Protein AF-A0A2J6HID6-F1 (afdb_monomer)

Solvent-accessible surface area (backbone atoms only — not comparable to full-atom values): 15754 Å² total; per-residue (Å²): 133,88,79,90,83,84,87,82,90,80,81,94,79,93,75,83,88,76,92,79,88,83,90,79,94,80,89,80,88,81,86,91,89,87,71,83,64,62,62,58,52,54,51,50,52,54,53,48,52,56,52,48,53,56,50,50,53,51,53,54,58,55,46,56,57,54,52,55,49,55,54,51,52,56,55,46,61,66,60,43,54,62,55,49,55,53,51,51,56,54,40,50,73,70,71,46,94,67,58,65,66,61,52,51,51,47,52,52,49,49,66,76,38,43,68,63,50,49,57,50,49,54,51,50,49,54,51,49,48,49,48,63,65,43,47,64,55,50,54,54,54,46,52,55,46,51,53,52,50,51,51,36,51,76,71,37,50,57,58,53,49,53,54,49,50,51,51,49,49,54,45,61,74,71,42,52,77,66,54,51,49,58,45,62,77,42,41,64,63,51,50,50,48,52,52,60,52,65,32,73,70,45,43,49,51,51,53,52,50,52,53,53,56,73,69,49,62,80,90,69,66,80,86,75,50,76,67,54,47,57,55,50,54,69,34,74,66,45,45,50,52,52,51,48,50,54,53,50,52,54,50,52,53,52,52,53,52,51,55,59,62,74,75,112

Radius of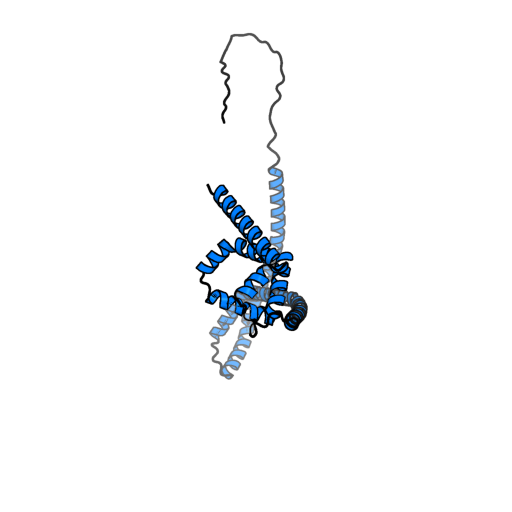 gyration: 49.71 Å; Cα contacts (8 Å, |Δi|>4): 24; chains: 1; bounding box: 103×76×121 Å

Sequence (264 aa):
MEKFFSGGFTGIFCLKGKKCQLIRKCKWQGKNYRSMDKDNMQEQINEINRKLDIVLEEVMAQRETRQSIEDLTTDLTIVGKDVFKSTVTELDNAGVEIDGEAVKQLMLKLVRNVDTLNEMFEMMESANDLVKDVTPILHQMGLDGIHMMNEFEQKGYFEFMKESMKIFDNIVTHFSVDDVKLLADNVVTILETVKNLTQPDMLKAINSGLIVYKSIEIENVEEYSIWKAMKAMNSKEMKKGIGFMITFLQNIAKETDKLNANSN

Structure (mmCIF, N/CA/C/O backbone):
data_AF-A0A2J6HID6-F1
#
_entry.id   AF-A0A2J6HID6-F1
#
loop_
_atom_site.group_PDB
_atom_site.id
_atom_site.type_symbol
_atom_site.label_atom_id
_atom_site.label_alt_id
_atom_site.label_comp_id
_atom_site.label_asym_id
_atom_site.label_entity_id
_atom_site.label_seq_id
_atom_site.pdbx_PDB_ins_code
_atom_site.Cartn_x
_atom_site.Cartn_y
_atom_site.Cartn_z
_atom_site.occupancy
_atom_site.B_iso_or_equiv
_atom_site.auth_seq_id
_atom_site.auth_comp_id
_atom_site.auth_asym_id
_atom_site.auth_atom_id
_atom_site.pdbx_PDB_model_num
ATOM 1 N N . MET A 1 1 ? -41.616 18.150 -31.508 1.00 36.03 1 MET A N 1
ATOM 2 C CA . MET A 1 1 ? -42.017 19.565 -31.662 1.00 36.03 1 MET A CA 1
ATOM 3 C C . MET A 1 1 ? -41.491 20.010 -33.024 1.00 36.03 1 MET A C 1
ATOM 5 O O . MET A 1 1 ? -40.288 20.144 -33.155 1.00 36.03 1 MET A O 1
ATOM 9 N N . GLU A 1 2 ? -42.242 19.925 -34.129 1.00 30.45 2 GLU A N 1
ATOM 10 C CA . GLU A 1 2 ? -43.383 20.802 -34.491 1.00 30.45 2 GLU A CA 1
ATOM 11 C C . GLU A 1 2 ? -42.937 22.283 -34.412 1.00 30.45 2 GLU A C 1
ATOM 13 O O . GLU A 1 2 ? -42.510 22.705 -33.346 1.00 30.45 2 GLU A O 1
ATOM 18 N N . LYS A 1 3 ? -42.929 23.135 -35.450 1.00 32.91 3 LYS A N 1
ATOM 19 C CA . LYS A 1 3 ? -43.883 23.428 -36.545 1.00 32.91 3 LYS A CA 1
ATOM 20 C C . LYS A 1 3 ? -43.102 24.131 -37.690 1.00 32.91 3 LYS A C 1
ATOM 22 O O . LYS A 1 3 ? -42.169 24.870 -37.407 1.00 32.91 3 LYS A O 1
ATOM 27 N N . PHE A 1 4 ? -43.284 23.820 -38.979 1.00 30.06 4 PHE A N 1
ATOM 28 C CA . PHE A 1 4 ? -44.265 24.414 -39.915 1.00 30.06 4 PHE A CA 1
ATOM 29 C C . PHE A 1 4 ? -44.499 25.931 -39.751 1.00 30.06 4 PHE A C 1
ATOM 31 O O . PHE A 1 4 ? -44.976 26.337 -38.700 1.00 30.06 4 PHE A O 1
ATOM 38 N N . PHE A 1 5 ? -44.273 26.735 -40.807 1.00 29.81 5 PHE A N 1
ATOM 39 C CA . PHE A 1 5 ? -45.324 27.553 -41.448 1.00 29.81 5 PHE A CA 1
ATOM 40 C C . PHE A 1 5 ? -44.851 28.289 -42.725 1.00 29.81 5 PHE A C 1
ATOM 42 O O . PHE A 1 5 ? -43.906 29.068 -42.695 1.00 29.81 5 PHE A O 1
ATOM 49 N N . SER A 1 6 ? -45.614 28.032 -43.801 1.00 31.83 6 SER A N 1
ATOM 50 C CA . SER A 1 6 ? -46.065 28.912 -44.904 1.00 31.83 6 SER A CA 1
ATOM 51 C C . SER A 1 6 ? -45.041 29.689 -45.746 1.00 31.83 6 SER A C 1
ATOM 53 O O . SER A 1 6 ? -44.234 30.440 -45.225 1.00 31.83 6 SER A O 1
ATOM 55 N N . GLY A 1 7 ? -45.059 29.629 -47.078 1.00 30.75 7 GLY A N 1
ATOM 56 C CA . GLY A 1 7 ? -46.228 29.600 -47.962 1.00 30.75 7 GLY A CA 1
ATOM 57 C C . GLY A 1 7 ? -46.328 30.964 -48.655 1.00 30.75 7 GLY A C 1
ATOM 58 O O . GLY A 1 7 ? -46.402 31.981 -47.977 1.00 30.75 7 GLY A O 1
ATOM 59 N N . GLY A 1 8 ? -46.294 31.005 -49.990 1.00 28.75 8 GLY A N 1
ATOM 60 C CA . GLY A 1 8 ? -46.337 32.279 -50.715 1.00 28.75 8 GLY A CA 1
ATOM 61 C C . GLY A 1 8 ? -46.146 32.160 -52.220 1.00 28.75 8 GLY A C 1
ATOM 62 O O . GLY A 1 8 ? -45.154 32.624 -52.766 1.00 28.75 8 GLY A O 1
ATOM 63 N N . PHE A 1 9 ? -47.109 31.517 -52.872 1.00 33.16 9 PHE A N 1
ATOM 64 C CA . PHE A 1 9 ? -47.365 31.570 -54.312 1.00 33.16 9 PHE A CA 1
ATOM 65 C C . PHE A 1 9 ? -47.430 33.024 -54.819 1.00 33.16 9 PHE A C 1
ATOM 67 O O . PHE A 1 9 ? -48.042 33.857 -54.161 1.00 33.16 9 PHE A O 1
ATOM 74 N N . THR A 1 10 ? -46.870 33.309 -55.995 1.00 33.03 10 THR A N 1
ATOM 75 C CA . THR A 1 10 ? -47.351 34.276 -57.015 1.00 33.03 10 THR A CA 1
ATOM 76 C C . THR A 1 10 ? -46.282 34.298 -58.118 1.00 33.03 10 THR A C 1
ATOM 78 O O . THR A 1 10 ? -45.125 34.594 -57.867 1.00 33.03 10 THR A O 1
ATOM 81 N N . GLY A 1 11 ? -46.522 33.828 -59.339 1.00 31.69 11 GLY A N 1
ATOM 82 C CA . GLY A 1 11 ? -47.628 34.179 -60.220 1.00 31.69 11 GLY A CA 1
ATOM 83 C C . GLY A 1 11 ? -47.056 35.076 -61.320 1.00 31.69 11 GLY A C 1
ATOM 84 O O . GLY A 1 11 ? -46.796 36.251 -61.086 1.00 31.69 11 GLY A O 1
ATOM 85 N N . ILE A 1 12 ? -46.812 34.507 -62.503 1.00 40.12 12 ILE A N 1
ATOM 86 C CA . ILE A 1 12 ? -46.412 35.256 -63.701 1.00 40.12 12 ILE A CA 1
ATOM 87 C C . ILE A 1 12 ? -47.549 36.213 -64.066 1.00 40.12 12 ILE A C 1
ATOM 89 O O . ILE A 1 12 ? -48.682 35.769 -64.239 1.00 40.12 12 ILE A O 1
ATOM 93 N N . PHE A 1 13 ? -47.244 37.495 -64.271 1.00 29.31 13 PHE A N 1
ATOM 94 C CA . PHE A 1 13 ? -48.111 38.379 -65.045 1.00 29.31 13 PHE A CA 1
ATOM 95 C C . PHE A 1 13 ? -47.271 39.270 -65.958 1.00 29.31 13 PHE A C 1
ATOM 97 O O . PHE A 1 13 ? -46.586 40.192 -65.521 1.00 29.31 13 PHE A O 1
ATOM 104 N N . CYS A 1 14 ? -47.319 38.963 -67.254 1.00 31.47 14 CYS A N 1
ATOM 105 C CA . CYS A 1 14 ? -46.850 39.842 -68.310 1.00 31.47 14 CYS A CA 1
ATOM 106 C C . CYS A 1 14 ? -48.038 40.711 -68.739 1.00 31.47 14 CYS A C 1
ATOM 108 O O . CYS A 1 14 ? -49.042 40.189 -69.222 1.00 31.47 14 CYS A O 1
ATOM 110 N N . LEU A 1 15 ? -47.936 42.030 -68.564 1.00 32.53 15 LEU A N 1
ATOM 111 C CA . LEU A 1 15 ? -48.866 42.993 -69.148 1.00 32.53 15 LEU A CA 1
ATOM 112 C C . LEU A 1 15 ? -48.097 44.013 -69.990 1.00 32.53 15 LEU A C 1
ATOM 114 O O . LEU A 1 15 ? -47.066 44.552 -69.590 1.00 32.53 15 LEU A O 1
ATOM 118 N N . LYS A 1 16 ? -48.640 44.221 -71.191 1.00 34.84 16 LYS A N 1
ATOM 119 C CA . LYS A 1 16 ? -48.219 45.139 -72.251 1.00 34.84 16 LYS A CA 1
ATOM 120 C C . LYS A 1 16 ? -47.807 46.517 -71.728 1.00 34.84 16 LYS A C 1
ATOM 122 O O . LYS A 1 16 ? -48.565 47.157 -71.013 1.00 34.84 16 LYS A O 1
ATOM 127 N N . GLY A 1 17 ? -46.660 46.984 -72.227 1.00 40.66 17 GLY A N 1
ATOM 128 C CA . GLY A 1 17 ? -46.313 48.385 -72.469 1.00 40.66 17 GLY A CA 1
ATOM 129 C C . GLY A 1 17 ? -46.825 49.427 -71.474 1.00 40.66 17 GLY A C 1
ATOM 130 O O . GLY A 1 17 ? -47.930 49.931 -71.640 1.00 40.66 17 GLY A O 1
ATOM 131 N N . LYS A 1 18 ? -45.954 49.847 -70.549 1.00 32.78 18 LYS A N 1
ATOM 132 C CA . LYS A 1 18 ? -45.660 51.252 -70.199 1.00 32.78 18 LYS A CA 1
ATOM 133 C C . LYS A 1 18 ? -44.595 51.286 -69.096 1.00 32.78 18 LYS A C 1
ATOM 135 O O . LYS A 1 18 ? -44.668 50.547 -68.122 1.00 32.78 18 LYS A O 1
ATOM 140 N N . LYS A 1 19 ? -43.582 52.138 -69.286 1.00 39.72 19 LYS A N 1
ATOM 141 C CA . LYS A 1 19 ? -42.579 52.498 -68.273 1.00 39.72 19 LYS A CA 1
ATOM 142 C C . LYS A 1 19 ? -43.284 53.035 -67.025 1.00 39.72 19 LYS A C 1
ATOM 144 O O . LYS A 1 19 ? -44.145 53.892 -67.175 1.00 39.72 19 LYS A O 1
ATOM 149 N N . CYS A 1 20 ? -42.831 52.636 -65.838 1.00 31.89 20 CYS A N 1
ATOM 150 C CA . CYS A 1 20 ? -42.642 53.564 -64.723 1.00 31.89 20 CYS A CA 1
ATOM 151 C C . CYS A 1 20 ? -41.727 52.957 -63.655 1.00 31.89 20 CYS A C 1
ATOM 153 O O . CYS A 1 20 ? -42.004 51.910 -63.076 1.00 31.89 20 CYS A O 1
ATOM 155 N N . GLN A 1 21 ? -40.618 53.658 -63.430 1.00 36.41 21 GLN A N 1
ATOM 156 C CA . GLN A 1 21 ? -39.801 53.590 -62.226 1.00 36.41 21 GLN A CA 1
ATOM 157 C C . GLN A 1 21 ? -40.649 54.000 -61.015 1.00 36.41 21 GLN A C 1
ATOM 159 O O . GLN A 1 21 ? -41.476 54.895 -61.157 1.00 36.41 21 GLN A O 1
ATOM 164 N N . LEU A 1 22 ? -40.378 53.428 -59.836 1.00 32.53 22 LEU A N 1
ATOM 165 C CA . LEU A 1 22 ? -40.014 54.181 -58.622 1.00 32.53 22 LEU A CA 1
ATOM 166 C C . LEU A 1 22 ? -39.798 53.237 -57.414 1.00 32.53 22 LEU A C 1
ATOM 168 O O . LEU A 1 22 ? -40.717 52.598 -56.922 1.00 32.53 22 LEU A O 1
ATOM 172 N N . ILE A 1 23 ? -38.549 53.279 -56.925 1.00 36.62 23 ILE A N 1
ATOM 173 C CA . ILE A 1 23 ? -38.098 53.232 -55.519 1.00 36.62 23 ILE A CA 1
ATOM 174 C C . ILE A 1 23 ? -38.248 51.900 -54.755 1.00 36.62 23 ILE A C 1
ATOM 176 O O . ILE A 1 23 ? -39.314 51.566 -54.259 1.00 36.62 23 ILE A O 1
ATOM 180 N N . ARG A 1 24 ? -37.110 51.252 -54.455 1.00 32.81 24 ARG A N 1
ATOM 181 C CA . ARG A 1 24 ? -36.491 51.211 -53.103 1.00 32.81 24 ARG A CA 1
ATOM 182 C C . ARG A 1 24 ? -35.214 50.367 -53.116 1.00 32.81 24 ARG A C 1
ATOM 184 O O . ARG A 1 24 ? -35.167 49.280 -53.675 1.00 32.81 24 ARG A O 1
ATOM 191 N N . LYS A 1 25 ? -34.159 50.916 -52.504 1.00 39.84 25 LYS A N 1
ATOM 192 C CA . LYS A 1 25 ? -32.868 50.262 -52.262 1.00 39.84 25 LYS A CA 1
ATOM 193 C C . LYS A 1 25 ? -33.077 48.934 -51.521 1.00 39.84 25 LYS A C 1
ATOM 195 O O . LYS A 1 25 ? -33.456 48.957 -50.356 1.00 39.84 25 LYS A O 1
ATOM 200 N N . CYS A 1 26 ? -32.690 47.827 -52.143 1.00 29.00 26 CYS A N 1
ATOM 201 C CA . CYS A 1 26 ? -32.210 46.636 -51.447 1.00 29.00 26 CYS A CA 1
ATOM 202 C C . CYS A 1 26 ? -30.773 46.393 -51.915 1.00 29.00 26 CYS A C 1
ATOM 204 O O . CYS A 1 26 ? -30.528 46.048 -53.066 1.00 29.00 26 CYS A O 1
ATOM 206 N N . LYS A 1 27 ? -29.813 46.662 -51.028 1.00 37.47 27 LYS A N 1
ATOM 207 C CA . LYS A 1 27 ? -28.390 46.386 -51.229 1.00 37.47 27 LYS A CA 1
ATOM 208 C C . LYS A 1 27 ? -28.121 44.998 -50.662 1.00 37.47 27 LYS A C 1
ATOM 210 O O . LYS A 1 27 ? -28.187 44.867 -49.448 1.00 37.47 27 LYS A O 1
ATOM 215 N N . TRP A 1 28 ? -27.799 44.015 -51.504 1.00 29.30 28 TRP A N 1
ATOM 216 C CA . TRP A 1 28 ? -27.100 42.797 -51.081 1.00 29.30 28 TRP A CA 1
ATOM 217 C C . TRP A 1 28 ? -26.271 42.174 -52.221 1.00 29.30 28 TRP A C 1
ATOM 219 O O . TRP A 1 28 ? -26.786 41.940 -53.307 1.00 29.30 28 TRP A O 1
ATOM 229 N N . GLN A 1 29 ? -25.017 41.858 -51.856 1.00 31.89 29 GLN A N 1
ATOM 230 C CA . GLN A 1 29 ? -24.012 40.961 -52.469 1.00 31.89 29 GLN A CA 1
ATOM 231 C C . GLN A 1 29 ? -23.176 41.474 -53.666 1.00 31.89 29 GLN A C 1
ATOM 233 O O . GLN A 1 29 ? -23.670 42.212 -54.503 1.00 31.89 29 GLN A O 1
ATOM 238 N N . GLY A 1 30 ? -21.873 41.163 -53.779 1.00 32.84 30 GLY A N 1
ATOM 239 C CA . GLY A 1 30 ? -21.159 39.992 -53.243 1.00 32.84 30 GLY A CA 1
ATOM 240 C C . GLY A 1 30 ? -19.755 40.242 -52.668 1.00 32.84 30 GLY A C 1
ATOM 241 O O . GLY A 1 30 ? -19.093 41.237 -52.957 1.00 32.84 30 GLY A O 1
ATOM 242 N N . LYS A 1 31 ? -19.339 39.309 -51.800 1.00 36.94 31 LYS A N 1
ATOM 243 C CA . LYS A 1 31 ? -18.009 39.223 -51.183 1.00 36.94 31 LYS A CA 1
ATOM 244 C C . LYS A 1 31 ? -16.958 38.809 -52.216 1.00 36.94 31 LYS A C 1
ATOM 246 O O . LYS A 1 31 ? -17.188 37.927 -53.036 1.00 36.94 31 LYS A O 1
ATOM 251 N N . ASN A 1 32 ? -15.803 39.451 -52.111 1.00 46.84 32 ASN A N 1
ATOM 252 C CA . ASN A 1 32 ? -14.607 39.262 -52.918 1.00 46.84 32 ASN A CA 1
ATOM 253 C C . ASN A 1 32 ? -13.856 37.992 -52.462 1.00 46.84 32 ASN A C 1
ATOM 255 O O . ASN A 1 32 ? -13.488 37.897 -51.295 1.00 46.84 32 ASN A O 1
ATOM 259 N N . TYR A 1 33 ? -13.652 37.027 -53.361 1.00 41.66 33 TYR A N 1
ATOM 260 C CA . TYR A 1 33 ? -12.907 35.779 -53.119 1.00 41.66 33 TYR A CA 1
ATOM 261 C C . TYR A 1 33 ? -11.949 35.547 -54.301 1.00 41.66 33 TYR A C 1
ATOM 263 O O . TYR A 1 33 ? -12.209 34.730 -55.182 1.00 41.66 33 TYR A O 1
ATOM 271 N N . ARG A 1 34 ? -10.875 36.347 -54.404 1.00 45.75 34 ARG A N 1
ATOM 272 C CA . ARG A 1 34 ? -9.803 36.130 -55.401 1.00 45.75 34 ARG A CA 1
ATOM 273 C C . ARG A 1 34 ? -8.471 36.821 -55.052 1.00 45.75 34 ARG A C 1
ATOM 275 O O . ARG A 1 34 ? -7.856 37.418 -55.929 1.00 45.75 34 ARG A O 1
ATOM 282 N N . SER A 1 35 ? -8.009 36.768 -53.800 1.00 42.53 35 SER A N 1
ATOM 283 C CA . SER A 1 35 ? -6.632 37.216 -53.490 1.00 42.53 35 SER A CA 1
ATOM 284 C C . SER A 1 35 ? -5.911 36.496 -52.345 1.00 42.53 35 SER A C 1
ATOM 286 O O . SER A 1 35 ? -4.724 36.721 -52.191 1.00 42.53 35 SER A O 1
ATOM 288 N N . MET A 1 36 ? -6.555 35.613 -51.575 1.00 42.66 36 MET A N 1
ATOM 289 C CA . MET A 1 36 ? -5.937 35.040 -50.362 1.00 42.66 36 MET A CA 1
ATOM 290 C C . MET A 1 36 ? -5.087 33.771 -50.599 1.00 42.66 36 MET A C 1
ATOM 292 O O . MET A 1 36 ? -4.451 33.294 -49.670 1.00 42.66 36 MET A O 1
ATOM 296 N N . ASP A 1 37 ? -5.079 33.218 -51.819 1.00 54.69 37 ASP A N 1
ATOM 297 C CA . ASP A 1 37 ? -4.462 31.908 -52.122 1.00 54.69 37 ASP A CA 1
ATOM 298 C C . ASP A 1 37 ? -3.099 32.012 -52.836 1.00 54.69 37 ASP A C 1
ATOM 300 O O . ASP A 1 37 ? -2.259 31.123 -52.748 1.00 54.69 37 ASP A O 1
ATOM 304 N N . LYS A 1 38 ? -2.851 33.113 -53.559 1.00 55.94 38 LYS A N 1
ATOM 305 C CA . LYS A 1 38 ? -1.618 33.271 -54.350 1.00 55.94 38 LYS A CA 1
ATOM 306 C C . LYS A 1 38 ? -0.417 33.663 -53.497 1.00 55.94 38 LYS A C 1
ATOM 308 O O . LYS A 1 38 ? 0.672 33.155 -53.737 1.00 55.94 38 LYS A O 1
ATOM 313 N N . ASP A 1 39 ? -0.629 34.511 -52.496 1.00 58.41 39 ASP A N 1
ATOM 314 C CA . ASP A 1 39 ? 0.458 35.005 -51.649 1.00 58.41 39 ASP A CA 1
ATOM 315 C C . ASP A 1 39 ? 1.013 33.885 -50.754 1.00 58.41 39 ASP A C 1
ATOM 317 O O . ASP A 1 39 ? 2.223 33.733 -50.639 1.00 58.41 39 ASP A O 1
ATOM 321 N N . ASN A 1 40 ? 0.141 33.009 -50.241 1.00 60.16 40 ASN A N 1
ATOM 322 C CA . ASN A 1 40 ? 0.524 31.884 -49.382 1.00 60.16 40 ASN A CA 1
ATOM 323 C C . ASN A 1 40 ? 1.285 30.782 -50.155 1.00 60.16 40 ASN A C 1
ATOM 325 O O . ASN A 1 40 ? 2.255 30.218 -49.656 1.00 60.16 40 ASN A O 1
ATOM 329 N N . MET A 1 41 ? 0.915 30.515 -51.415 1.00 58.41 41 MET A N 1
ATOM 330 C CA . MET A 1 41 ? 1.680 29.600 -52.278 1.00 58.41 41 MET A CA 1
ATOM 331 C C . MET A 1 41 ? 3.047 30.172 -52.673 1.00 58.41 41 MET A C 1
ATOM 333 O O . MET A 1 41 ? 4.028 29.433 -52.731 1.00 58.41 41 MET A O 1
ATOM 337 N N . GLN A 1 42 ? 3.137 31.480 -52.930 1.00 66.50 42 GLN A N 1
ATOM 338 C CA . GLN A 1 42 ? 4.401 32.116 -53.303 1.00 66.50 42 GLN A CA 1
ATOM 339 C C . GLN A 1 42 ? 5.391 32.150 -52.127 1.00 66.50 42 GLN A C 1
ATOM 341 O O . GLN A 1 42 ? 6.594 31.975 -52.322 1.00 66.50 42 GLN A O 1
ATOM 346 N N . GLU A 1 43 ? 4.883 32.322 -50.907 1.00 66.38 43 GLU A N 1
ATOM 347 C CA . GLU A 1 43 ? 5.669 32.295 -49.674 1.00 66.38 43 GLU A CA 1
ATOM 348 C C . GLU A 1 43 ? 6.203 30.883 -49.373 1.00 66.38 43 GLU A C 1
ATOM 350 O O . GLU A 1 43 ? 7.394 30.721 -49.104 1.00 66.38 43 GLU A O 1
ATOM 355 N N . GLN A 1 44 ? 5.378 29.847 -49.568 1.00 61.50 44 GLN A N 1
ATOM 356 C CA . GLN A 1 44 ? 5.803 28.446 -49.446 1.00 61.50 44 GLN A CA 1
ATOM 357 C C . GLN A 1 44 ? 6.858 28.049 -50.491 1.00 61.50 44 GLN A C 1
ATOM 359 O O . GLN A 1 44 ? 7.814 27.350 -50.160 1.00 61.50 44 GLN A O 1
ATOM 364 N N . ILE A 1 45 ? 6.745 28.522 -51.738 1.00 66.62 45 ILE A N 1
ATOM 365 C CA . ILE A 1 45 ? 7.758 28.276 -52.783 1.00 66.62 45 ILE A CA 1
ATOM 366 C C . ILE A 1 45 ? 9.104 28.910 -52.400 1.00 66.62 45 ILE A C 1
ATOM 368 O O . ILE A 1 45 ? 10.151 28.285 -52.566 1.00 66.62 45 ILE A O 1
ATOM 372 N N . ASN A 1 46 ? 9.089 30.124 -51.848 1.00 73.06 46 ASN A N 1
ATOM 373 C CA . ASN A 1 46 ? 10.311 30.796 -51.405 1.00 73.06 46 ASN A CA 1
ATOM 374 C C . ASN A 1 46 ? 10.956 30.091 -50.202 1.00 73.06 46 ASN A C 1
ATOM 376 O O . ASN A 1 46 ? 12.181 29.996 -50.126 1.00 73.06 46 ASN A O 1
ATOM 380 N N . GLU A 1 47 ? 10.150 29.554 -49.286 1.00 70.31 47 GLU A N 1
ATOM 381 C CA . GLU A 1 47 ? 10.650 28.785 -48.146 1.00 70.31 47 GLU A CA 1
ATOM 382 C C . GLU A 1 47 ? 11.256 27.436 -48.573 1.00 70.31 47 GLU A C 1
ATOM 384 O O . GLU A 1 47 ? 12.295 27.032 -48.046 1.00 70.31 47 GLU A O 1
ATOM 389 N N . ILE A 1 48 ? 10.652 26.766 -49.562 1.00 69.19 48 ILE A N 1
ATOM 390 C CA . ILE A 1 48 ? 11.172 25.523 -50.150 1.00 69.19 48 ILE A CA 1
ATOM 391 C C . ILE A 1 48 ? 12.502 25.776 -50.864 1.00 69.19 48 ILE A C 1
ATOM 393 O O . ILE A 1 48 ? 13.444 25.024 -50.637 1.00 69.19 48 ILE A O 1
ATOM 397 N N . ASN A 1 49 ? 12.617 26.843 -51.660 1.00 65.94 49 ASN A N 1
ATOM 398 C CA . ASN A 1 49 ? 13.871 27.176 -52.346 1.00 65.94 49 ASN A CA 1
ATOM 399 C C . ASN A 1 49 ? 15.014 27.416 -51.350 1.00 65.94 49 ASN A C 1
ATOM 401 O O . ASN A 1 49 ? 16.094 26.860 -51.512 1.00 65.94 49 ASN A O 1
ATOM 405 N N . ARG A 1 50 ? 14.753 28.135 -50.250 1.00 70.06 50 ARG A N 1
ATOM 406 C CA . ARG A 1 50 ? 15.762 28.350 -49.201 1.00 70.06 50 ARG A CA 1
ATOM 407 C C . ARG A 1 50 ? 16.167 27.051 -48.495 1.00 70.06 50 ARG A C 1
ATOM 409 O O . ARG A 1 50 ? 17.326 26.884 -48.133 1.00 70.06 50 ARG A O 1
ATOM 416 N N . LYS A 1 51 ? 15.218 26.137 -48.269 1.00 69.81 51 LYS A N 1
ATOM 417 C CA . LYS A 1 51 ? 15.497 24.813 -47.687 1.00 69.81 51 LYS A CA 1
ATOM 418 C C . LYS A 1 51 ? 16.297 23.931 -48.648 1.00 69.81 51 LYS A C 1
ATOM 420 O O . LYS A 1 51 ? 17.176 23.207 -48.197 1.00 69.81 51 LYS A O 1
ATOM 425 N N . LEU A 1 52 ? 16.024 24.016 -49.950 1.00 63.03 52 LEU A N 1
ATOM 426 C CA . LEU A 1 52 ? 16.778 23.300 -50.976 1.00 63.03 52 LEU A CA 1
ATOM 427 C C . LEU A 1 52 ? 18.222 23.791 -51.062 1.00 63.03 52 LEU A C 1
ATOM 429 O O . LEU A 1 52 ? 19.099 22.947 -51.163 1.00 63.03 52 LEU A O 1
ATOM 433 N N . ASP A 1 53 ? 18.474 25.097 -50.952 1.00 68.38 53 ASP A N 1
ATOM 434 C CA . ASP A 1 53 ? 19.837 25.645 -50.998 1.00 68.38 53 ASP A CA 1
ATOM 435 C C . ASP A 1 53 ? 20.701 25.166 -49.816 1.00 68.38 53 ASP A C 1
ATOM 437 O O . ASP A 1 53 ? 21.849 24.777 -50.017 1.00 68.38 53 ASP A O 1
ATOM 441 N N . ILE A 1 54 ? 20.134 25.099 -48.604 1.00 72.81 54 ILE A N 1
ATOM 442 C CA . ILE A 1 54 ? 20.834 24.595 -47.404 1.00 72.81 54 ILE A CA 1
ATOM 443 C C . ILE A 1 54 ? 21.144 23.095 -47.534 1.00 72.81 54 ILE A C 1
ATOM 445 O O . ILE A 1 54 ? 22.250 22.657 -47.232 1.00 72.81 54 ILE A O 1
ATOM 449 N N . VAL A 1 55 ? 20.188 22.304 -48.032 1.00 69.31 55 VAL A N 1
ATOM 450 C CA . VAL A 1 55 ? 20.398 20.865 -48.265 1.00 69.31 55 VAL A CA 1
ATOM 451 C C . VAL A 1 55 ? 21.381 20.632 -49.416 1.00 69.31 55 VAL A C 1
ATOM 453 O O . VAL A 1 55 ? 22.147 19.675 -49.376 1.00 69.31 55 VAL A O 1
ATOM 456 N N . LEU A 1 56 ? 21.404 21.495 -50.438 1.00 65.56 56 LEU A N 1
ATOM 457 C CA . LEU A 1 56 ? 22.362 21.382 -51.538 1.00 65.56 56 LEU A CA 1
ATOM 458 C C . LEU A 1 56 ? 23.799 21.599 -51.050 1.00 65.56 56 LEU A C 1
ATOM 460 O O . LEU A 1 56 ? 24.692 20.869 -51.472 1.00 65.56 56 LEU A O 1
ATOM 464 N N . GLU A 1 57 ? 24.009 22.571 -50.160 1.00 68.81 57 GLU A N 1
ATOM 465 C CA . GLU A 1 57 ? 25.311 22.853 -49.547 1.00 68.81 57 GLU A CA 1
ATOM 466 C C . GLU A 1 57 ? 25.798 21.668 -48.695 1.00 68.81 57 GLU A C 1
ATOM 468 O O . GLU A 1 57 ? 26.935 21.217 -48.848 1.00 68.81 57 GLU A O 1
ATOM 473 N N . GLU A 1 58 ? 24.911 21.075 -47.890 1.00 57.25 58 GLU A N 1
ATOM 474 C CA . GLU A 1 58 ? 25.216 19.897 -47.066 1.00 57.25 58 GLU A CA 1
ATOM 475 C C . GLU A 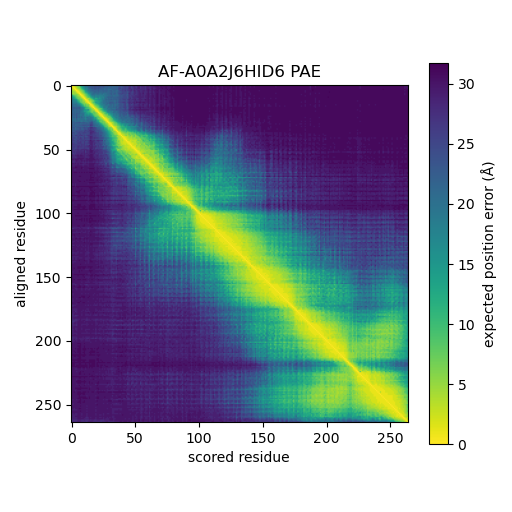1 58 ? 25.497 18.640 -47.917 1.00 57.25 58 GLU A C 1
ATOM 477 O O . GLU A 1 58 ? 26.455 17.906 -47.667 1.00 57.25 58 GLU A O 1
ATOM 482 N N . VAL A 1 59 ? 24.739 18.427 -49.001 1.00 64.56 59 VAL A N 1
ATOM 483 C CA . VAL A 1 59 ? 24.952 17.312 -49.946 1.00 64.56 59 VAL A CA 1
ATOM 484 C C . VAL A 1 59 ? 26.255 17.472 -50.737 1.00 64.56 59 VAL A C 1
ATOM 486 O O . VAL A 1 59 ? 26.899 16.475 -51.079 1.00 64.56 59 VAL A O 1
ATOM 489 N N . MET A 1 60 ? 26.668 18.706 -51.041 1.00 62.97 60 MET A N 1
ATOM 490 C CA . MET A 1 60 ? 27.958 18.967 -51.684 1.00 62.97 60 MET A CA 1
ATOM 491 C C . MET A 1 60 ? 29.127 18.690 -50.733 1.00 62.97 60 MET A C 1
ATOM 493 O O . MET A 1 60 ? 30.079 18.034 -51.154 1.00 62.97 60 MET A O 1
ATOM 497 N N . ALA A 1 61 ? 29.020 19.072 -49.456 1.00 60.06 61 ALA A N 1
ATOM 498 C CA . ALA A 1 61 ? 30.016 18.735 -48.436 1.00 60.06 61 ALA A CA 1
ATOM 499 C C . ALA A 1 61 ? 30.142 17.211 -48.224 1.00 60.06 61 ALA A C 1
ATOM 501 O O . ALA A 1 61 ? 31.245 16.678 -48.128 1.00 60.06 61 ALA A O 1
ATOM 502 N N . GLN A 1 62 ? 29.023 16.479 -48.258 1.00 48.09 62 GLN A N 1
ATOM 503 C CA . GLN A 1 62 ? 29.004 15.019 -48.096 1.00 48.09 62 GLN A CA 1
ATOM 504 C C . GLN A 1 62 ? 29.616 14.259 -49.292 1.00 48.09 62 GLN A C 1
ATOM 506 O O . GLN A 1 62 ? 30.084 13.125 -49.152 1.00 48.09 62 GLN A O 1
ATOM 511 N N . ARG A 1 63 ? 29.635 14.864 -50.488 1.00 58.78 63 ARG A N 1
ATOM 512 C CA . ARG A 1 63 ? 30.257 14.273 -51.685 1.00 58.78 63 ARG A CA 1
ATOM 513 C C . ARG A 1 63 ? 31.783 14.287 -51.640 1.00 58.78 63 ARG A C 1
ATOM 515 O O . ARG A 1 63 ? 32.383 13.310 -52.086 1.00 58.78 63 ARG A O 1
ATOM 522 N N . GLU A 1 64 ? 32.401 15.334 -51.098 1.00 56.16 64 GLU A N 1
ATOM 523 C CA . GLU A 1 64 ? 33.867 15.411 -50.981 1.00 56.16 64 GLU A CA 1
ATOM 524 C C . GLU A 1 64 ? 34.418 14.349 -50.014 1.00 56.16 64 GLU A C 1
ATOM 526 O O . GLU A 1 64 ? 35.451 13.725 -50.275 1.00 56.16 64 GLU A O 1
ATOM 531 N N . THR A 1 65 ? 33.682 14.046 -48.939 1.00 56.75 65 THR A N 1
ATOM 532 C CA . THR A 1 65 ? 34.016 12.943 -48.024 1.00 56.75 65 THR A CA 1
ATOM 533 C C . THR A 1 65 ? 33.932 11.580 -48.718 1.00 56.75 65 THR A C 1
ATOM 535 O O . THR A 1 65 ? 34.806 10.740 -48.532 1.00 56.75 65 THR A O 1
ATOM 538 N N . ARG A 1 66 ? 32.937 11.358 -49.588 1.00 54.69 66 ARG A N 1
ATOM 539 C CA . ARG A 1 66 ? 32.827 10.098 -50.349 1.00 54.69 66 ARG A CA 1
ATOM 540 C C . ARG A 1 66 ? 33.961 9.916 -51.358 1.00 54.69 66 ARG A C 1
ATOM 542 O O . ARG A 1 66 ? 34.478 8.812 -51.487 1.00 54.69 66 ARG A O 1
ATOM 549 N N . GLN A 1 67 ? 34.373 10.990 -52.032 1.00 57.75 67 GLN A N 1
ATOM 550 C CA . GLN A 1 67 ? 35.480 10.942 -52.995 1.00 57.75 67 GLN A CA 1
ATOM 551 C C . GLN A 1 67 ? 36.832 10.690 -52.314 1.00 57.75 67 GLN A C 1
ATOM 553 O O . GLN A 1 67 ? 37.609 9.863 -52.782 1.00 57.75 67 GLN A O 1
ATOM 558 N N . SER A 1 68 ? 37.088 11.325 -51.168 1.00 55.22 68 SER A N 1
ATOM 559 C CA . SER A 1 68 ? 38.322 11.084 -50.404 1.00 55.22 68 SER A CA 1
ATOM 560 C C . SER A 1 68 ? 38.421 9.658 -49.840 1.00 55.22 68 SER A C 1
ATOM 562 O O . SER A 1 68 ? 39.525 9.126 -49.732 1.00 55.22 68 SER A O 1
ATOM 564 N N . ILE A 1 69 ? 37.293 8.998 -49.547 1.00 59.28 69 ILE A N 1
ATOM 565 C CA . ILE A 1 69 ? 37.262 7.581 -49.143 1.00 59.28 69 ILE A CA 1
ATOM 566 C C . ILE A 1 69 ? 37.598 6.648 -50.320 1.00 59.28 69 ILE A C 1
ATOM 568 O O . ILE A 1 69 ? 38.334 5.674 -50.133 1.00 59.28 69 ILE A O 1
ATOM 572 N N . GLU A 1 70 ? 37.100 6.928 -51.529 1.00 60.69 70 GLU A N 1
ATOM 573 C CA . GLU A 1 70 ? 37.401 6.130 -52.733 1.00 60.69 70 GLU A CA 1
ATOM 574 C C . GLU A 1 70 ? 38.896 6.180 -53.102 1.00 60.69 70 GLU A C 1
ATOM 576 O O . GLU A 1 70 ? 39.500 5.140 -53.400 1.00 60.69 70 GLU A O 1
ATOM 581 N N . ASP A 1 71 ? 39.523 7.352 -52.983 1.00 59.88 71 ASP A N 1
ATOM 582 C CA . ASP A 1 71 ? 40.962 7.525 -53.216 1.00 59.88 71 ASP A CA 1
ATOM 583 C C . ASP A 1 71 ? 41.806 6.841 -52.123 1.00 59.88 71 ASP A C 1
ATOM 585 O O . ASP A 1 71 ? 42.726 6.078 -52.435 1.00 59.88 71 ASP A O 1
ATOM 589 N N . LEU A 1 72 ? 41.438 6.991 -50.841 1.00 65.44 72 LEU A N 1
ATOM 590 C CA . LEU A 1 72 ? 42.123 6.320 -49.725 1.00 65.44 72 LEU A CA 1
ATOM 591 C C . LEU A 1 72 ? 42.051 4.787 -49.844 1.00 65.44 72 LEU A C 1
ATOM 593 O O . LEU A 1 72 ? 43.010 4.083 -49.527 1.00 65.44 72 LEU A O 1
ATOM 597 N N . THR A 1 73 ? 40.928 4.258 -50.338 1.00 63.06 73 THR A N 1
ATOM 598 C CA . THR A 1 73 ? 40.731 2.821 -50.588 1.00 63.06 73 THR A CA 1
ATOM 599 C C . THR A 1 73 ? 41.684 2.302 -51.669 1.00 63.06 73 THR A C 1
ATOM 601 O O . THR A 1 73 ? 42.240 1.203 -51.549 1.00 63.06 73 THR A O 1
ATOM 604 N N . THR A 1 74 ? 41.907 3.099 -52.714 1.00 65.19 74 THR A N 1
ATOM 605 C CA . THR A 1 74 ? 42.804 2.755 -53.822 1.00 65.19 74 THR A CA 1
ATOM 606 C C . THR A 1 74 ? 44.263 2.725 -53.359 1.00 65.19 74 THR A C 1
ATOM 608 O O . THR A 1 74 ? 44.968 1.746 -53.623 1.00 65.19 74 THR A O 1
ATOM 611 N N . ASP A 1 75 ? 44.685 3.711 -52.565 1.00 63.09 75 ASP A N 1
ATOM 612 C CA . ASP A 1 75 ? 46.051 3.787 -52.030 1.00 63.09 75 ASP A CA 1
ATOM 613 C C . ASP A 1 75 ? 46.332 2.731 -50.942 1.00 63.09 75 ASP A C 1
ATOM 615 O O . ASP A 1 75 ? 47.401 2.107 -50.925 1.00 63.09 75 ASP A O 1
ATOM 619 N N . LEU A 1 76 ? 45.350 2.427 -50.083 1.00 63.25 76 LEU A N 1
ATOM 620 C CA . LEU A 1 76 ? 45.447 1.352 -49.084 1.00 63.25 76 LEU A CA 1
ATOM 621 C C . LEU A 1 76 ? 45.595 -0.034 -49.719 1.00 63.25 76 LEU A C 1
ATOM 623 O O . LEU A 1 76 ? 46.257 -0.905 -49.152 1.00 63.25 76 LEU A O 1
ATOM 627 N N . THR A 1 77 ? 45.021 -0.251 -50.904 1.00 60.19 77 THR A N 1
ATOM 628 C CA . THR A 1 77 ? 45.113 -1.539 -51.609 1.00 60.19 77 THR A CA 1
ATOM 629 C C . THR A 1 77 ? 46.545 -1.831 -52.078 1.00 60.19 77 THR A C 1
ATOM 631 O O . THR A 1 77 ? 46.955 -2.995 -52.133 1.00 60.19 77 THR A O 1
ATOM 634 N N . ILE A 1 78 ? 47.329 -0.790 -52.376 1.00 64.75 78 ILE A N 1
ATOM 635 C CA . ILE A 1 78 ? 48.708 -0.914 -52.863 1.00 64.75 78 ILE A CA 1
ATOM 636 C C . ILE A 1 78 ? 49.677 -1.178 -51.702 1.00 64.75 78 ILE A C 1
ATOM 638 O O . ILE A 1 78 ? 50.469 -2.115 -51.777 1.00 64.75 78 ILE A O 1
ATOM 642 N N . VAL A 1 79 ? 49.590 -0.411 -50.610 1.00 66.38 79 VAL A N 1
ATOM 643 C CA . VAL A 1 79 ? 50.506 -0.536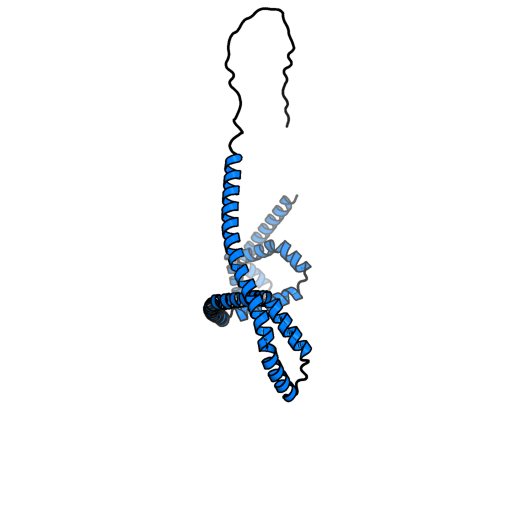 -49.453 1.00 66.38 79 VAL A CA 1
ATOM 644 C C . VAL A 1 79 ? 50.087 -1.662 -48.496 1.00 66.38 79 VAL A C 1
ATOM 646 O O . VAL A 1 79 ? 50.930 -2.334 -47.900 1.00 66.38 79 VAL A O 1
ATOM 649 N N . GLY A 1 80 ? 48.784 -1.932 -48.379 1.00 62.94 80 GLY A N 1
ATOM 650 C CA . GLY A 1 80 ? 48.245 -2.935 -47.460 1.00 62.94 80 GLY A CA 1
ATOM 651 C C . GLY A 1 80 ? 48.673 -4.364 -47.788 1.00 62.94 80 GLY A C 1
ATOM 652 O O . GLY A 1 80 ? 48.790 -5.184 -46.883 1.00 62.94 80 GLY A O 1
ATOM 653 N N . LYS A 1 81 ? 48.971 -4.672 -49.055 1.00 64.69 81 LYS A N 1
ATOM 654 C CA . LYS A 1 81 ? 49.336 -6.029 -49.491 1.00 64.69 81 LYS A CA 1
ATOM 655 C C . LYS A 1 81 ? 50.618 -6.548 -48.830 1.00 64.69 81 LYS A C 1
ATOM 657 O O . LYS A 1 81 ? 50.674 -7.725 -48.472 1.00 64.69 81 LYS A O 1
ATOM 662 N N . ASP A 1 82 ? 51.617 -5.687 -48.650 1.00 70.06 82 ASP A N 1
ATOM 663 C CA . ASP A 1 82 ? 52.921 -6.085 -48.110 1.00 70.06 82 ASP A CA 1
ATOM 664 C C . ASP A 1 82 ? 52.894 -6.204 -46.580 1.00 70.06 82 ASP A C 1
ATOM 666 O O . ASP A 1 82 ? 53.421 -7.170 -46.024 1.00 70.06 82 ASP A O 1
ATOM 670 N N . VAL A 1 83 ? 52.187 -5.295 -45.899 1.00 68.75 83 VAL A N 1
ATOM 671 C CA . VAL A 1 83 ? 51.977 -5.354 -44.441 1.00 68.75 83 VAL A CA 1
ATOM 672 C C . VAL A 1 83 ? 51.110 -6.558 -44.069 1.00 68.75 83 VAL A C 1
ATOM 674 O O . VAL A 1 83 ? 51.461 -7.328 -43.179 1.00 68.75 83 VAL A O 1
ATOM 677 N N . PHE A 1 84 ? 50.022 -6.784 -44.809 1.00 66.56 84 PHE A N 1
ATOM 678 C CA . PHE A 1 84 ? 49.096 -7.890 -44.577 1.00 66.56 84 PHE A CA 1
ATOM 679 C C . PHE A 1 84 ? 49.771 -9.254 -44.713 1.00 66.56 84 PHE A C 1
ATOM 681 O O . PHE A 1 84 ? 49.578 -10.137 -43.880 1.00 66.56 84 PHE A O 1
ATOM 688 N N . LYS A 1 85 ? 50.614 -9.419 -45.737 1.00 67.75 85 LYS A N 1
ATOM 689 C CA . LYS A 1 85 ? 51.376 -10.652 -45.943 1.00 67.75 85 LYS A CA 1
ATOM 690 C C . LYS A 1 85 ? 52.345 -10.923 -44.788 1.00 67.75 85 LYS A C 1
ATOM 692 O O . LYS A 1 85 ? 52.498 -12.077 -44.393 1.00 67.75 85 LYS A O 1
ATOM 697 N N . SER A 1 86 ? 52.963 -9.878 -44.232 1.00 69.25 86 SER A N 1
ATOM 698 C CA . SER A 1 86 ? 53.836 -9.996 -43.059 1.00 69.25 86 SER A CA 1
ATOM 699 C C . SER A 1 86 ? 53.053 -10.423 -41.815 1.00 69.25 86 SER A C 1
ATOM 701 O O . SER A 1 86 ? 53.438 -11.381 -41.153 1.00 69.25 86 SER A O 1
ATOM 703 N N . THR A 1 87 ? 51.912 -9.783 -41.541 1.00 69.19 87 THR A N 1
ATOM 704 C CA . THR A 1 87 ? 51.066 -10.084 -40.374 1.00 69.19 87 THR A CA 1
ATOM 705 C C . THR A 1 87 ? 50.462 -11.488 -40.438 1.00 69.19 87 THR A C 1
ATOM 707 O O . THR A 1 87 ? 50.509 -12.210 -39.452 1.00 69.19 87 THR A O 1
ATOM 710 N N . VAL A 1 88 ? 49.964 -11.930 -41.598 1.00 68.44 88 VAL A N 1
ATOM 711 C CA . VAL A 1 88 ? 49.443 -13.303 -41.763 1.00 68.44 88 VAL A CA 1
ATOM 712 C C . VAL A 1 88 ? 50.539 -14.345 -41.525 1.00 68.44 88 VAL A C 1
ATOM 714 O O . VAL A 1 88 ? 50.302 -15.329 -40.836 1.00 68.44 88 VAL A O 1
ATOM 717 N N . THR A 1 89 ? 51.763 -14.094 -42.002 1.00 66.69 89 THR A N 1
ATOM 718 C CA . THR A 1 89 ? 52.904 -14.999 -41.771 1.00 66.69 89 THR A CA 1
ATOM 719 C C . THR A 1 89 ? 53.287 -15.073 -40.285 1.00 66.69 89 THR A C 1
ATOM 721 O O . THR A 1 89 ? 53.689 -16.128 -39.797 1.00 66.69 89 THR A O 1
ATOM 724 N N . GLU A 1 90 ? 53.162 -13.973 -39.538 1.00 65.50 90 GLU A N 1
ATOM 725 C CA . GLU A 1 90 ? 53.402 -13.953 -38.088 1.00 65.50 90 GLU A CA 1
ATOM 726 C C . GLU A 1 90 ? 52.279 -14.630 -37.285 1.00 65.50 90 GLU A C 1
ATOM 728 O O . GLU A 1 90 ? 52.570 -15.305 -36.298 1.00 65.50 90 GLU A O 1
ATOM 733 N N . LEU A 1 91 ? 51.016 -14.513 -37.713 1.00 65.44 91 LEU A N 1
ATOM 734 C CA . LEU A 1 91 ? 49.875 -15.152 -37.045 1.00 65.44 91 LEU A CA 1
ATOM 735 C C . LEU A 1 91 ? 49.773 -16.660 -37.337 1.00 65.44 91 LEU A C 1
ATOM 737 O O . LEU A 1 91 ? 49.453 -17.417 -36.419 1.00 65.44 91 LEU A O 1
ATOM 741 N N . ASP A 1 92 ? 50.136 -17.111 -38.543 1.00 64.19 92 ASP A N 1
ATOM 742 C CA . ASP A 1 92 ? 50.287 -18.542 -38.858 1.00 64.19 92 ASP A CA 1
ATOM 743 C C . ASP A 1 92 ? 51.382 -19.182 -37.984 1.00 64.19 92 ASP A C 1
ATOM 745 O O . ASP A 1 92 ? 51.211 -20.281 -37.454 1.00 64.19 92 ASP A O 1
ATOM 749 N N . ASN A 1 93 ? 52.485 -18.459 -37.740 1.00 66.25 93 ASN A N 1
ATOM 750 C CA . ASN A 1 93 ? 53.539 -18.888 -36.812 1.00 66.25 93 ASN A CA 1
ATOM 751 C C . ASN A 1 93 ? 53.073 -18.937 -35.342 1.00 66.25 93 ASN A C 1
ATOM 753 O O . ASN A 1 93 ? 53.666 -19.660 -34.541 1.00 66.25 93 ASN A O 1
ATOM 757 N N . ALA A 1 94 ? 52.015 -18.204 -34.978 1.00 68.12 94 ALA A N 1
ATOM 758 C CA . ALA A 1 94 ? 51.400 -18.228 -33.649 1.00 68.12 94 ALA A CA 1
ATOM 759 C C . ALA A 1 94 ? 50.349 -19.349 -33.476 1.00 68.12 94 ALA A C 1
ATOM 761 O O . ALA A 1 94 ? 49.754 -19.465 -32.403 1.00 68.12 94 ALA A O 1
ATOM 762 N N . GLY A 1 95 ? 50.137 -20.194 -34.495 1.00 52.66 95 GLY A N 1
ATOM 763 C CA . GLY A 1 95 ? 49.263 -21.370 -34.426 1.00 52.66 95 GLY A CA 1
ATOM 764 C C . GLY A 1 95 ? 47.772 -21.082 -34.625 1.00 52.66 95 GLY A C 1
ATOM 765 O O . GLY A 1 95 ? 46.943 -21.922 -34.276 1.00 52.66 95 GLY A O 1
ATOM 766 N N . VAL A 1 96 ? 47.418 -19.913 -35.166 1.00 64.50 96 VAL A N 1
ATOM 767 C CA . VAL A 1 96 ? 46.043 -19.584 -35.558 1.00 64.50 96 VAL A CA 1
ATOM 768 C C . VAL A 1 96 ? 45.927 -19.803 -37.067 1.00 64.50 96 VAL A C 1
ATOM 770 O O . VAL A 1 96 ? 46.510 -19.038 -37.823 1.00 64.50 96 VAL A O 1
ATOM 773 N N . GLU A 1 97 ? 45.189 -20.828 -37.516 1.00 59.50 97 GLU A N 1
ATOM 774 C CA . GLU A 1 97 ? 44.867 -21.008 -38.943 1.00 59.50 97 GLU A CA 1
ATOM 775 C C . GLU A 1 97 ? 43.951 -19.864 -39.395 1.00 59.50 97 GLU A C 1
ATOM 777 O O . GLU A 1 97 ? 42.730 -19.906 -39.223 1.00 59.50 97 GLU A O 1
ATOM 782 N N . ILE A 1 98 ? 44.545 -18.804 -39.936 1.00 64.81 98 ILE A N 1
ATOM 783 C CA . ILE A 1 98 ? 43.802 -17.676 -40.482 1.00 64.81 98 ILE A CA 1
ATOM 784 C C . ILE A 1 98 ? 43.778 -17.810 -41.999 1.00 64.81 98 ILE A C 1
ATOM 786 O O . ILE A 1 98 ? 44.777 -17.592 -42.677 1.00 64.81 98 ILE A O 1
ATOM 790 N N . ASP A 1 99 ? 42.601 -18.113 -42.550 1.00 72.94 99 ASP A N 1
ATOM 791 C CA . ASP A 1 99 ? 42.387 -18.050 -43.993 1.00 72.94 99 ASP A CA 1
ATOM 792 C C . ASP A 1 99 ? 42.576 -16.600 -44.477 1.00 72.94 99 ASP A C 1
ATOM 794 O O . ASP A 1 99 ? 41.744 -15.714 -44.242 1.00 72.94 99 ASP A O 1
ATOM 798 N N . GLY A 1 100 ? 43.704 -16.348 -45.146 1.00 70.50 100 GLY A N 1
ATOM 799 C CA . GLY A 1 100 ? 44.069 -15.028 -45.654 1.00 70.50 100 GLY A CA 1
ATOM 800 C C . GLY A 1 100 ? 43.040 -14.448 -46.629 1.00 70.50 100 GLY A C 1
ATOM 801 O O . GLY A 1 100 ? 42.897 -13.225 -46.704 1.00 70.50 100 GLY A O 1
ATOM 802 N N . GLU A 1 101 ? 42.275 -15.290 -47.331 1.00 74.00 101 GLU A N 1
ATOM 803 C CA . GLU A 1 101 ? 41.186 -14.835 -48.198 1.00 74.00 101 GLU A CA 1
ATOM 804 C C . GLU A 1 101 ? 39.973 -14.380 -47.373 1.00 74.00 101 GLU A C 1
ATOM 806 O O . GLU A 1 101 ? 39.391 -13.332 -47.665 1.00 74.00 101 GLU A O 1
ATOM 811 N N . ALA A 1 102 ? 39.635 -15.084 -46.288 1.00 75.62 102 ALA A N 1
ATOM 812 C CA . ALA A 1 102 ? 38.558 -14.684 -45.380 1.00 75.62 102 ALA A CA 1
ATOM 813 C C . ALA A 1 102 ? 38.846 -13.332 -44.712 1.00 75.62 102 ALA A C 1
ATOM 815 O O . ALA A 1 102 ? 37.965 -12.470 -44.643 1.00 75.62 102 ALA A O 1
ATOM 816 N N . VAL A 1 103 ? 40.090 -13.100 -44.284 1.00 79.62 103 VAL A N 1
ATOM 817 C CA . VAL A 1 103 ? 40.487 -11.818 -43.684 1.00 79.62 103 VAL A CA 1
ATOM 818 C C . VAL A 1 103 ? 40.520 -10.700 -44.722 1.00 79.62 103 VAL A C 1
ATOM 820 O O . VAL A 1 103 ? 40.034 -9.605 -44.445 1.00 79.62 103 VAL A O 1
ATOM 823 N N . LYS A 1 104 ? 40.995 -10.960 -45.944 1.00 76.25 104 LYS A N 1
ATOM 824 C CA . LYS A 1 104 ? 40.912 -9.990 -47.044 1.00 76.25 104 LYS A CA 1
ATOM 825 C C . LYS A 1 104 ? 39.461 -9.603 -47.343 1.00 76.25 104 LYS A C 1
ATOM 827 O O . LYS A 1 104 ? 39.163 -8.422 -47.510 1.00 76.25 104 LYS A O 1
ATOM 832 N N . GLN A 1 105 ? 38.541 -10.566 -47.373 1.00 76.69 105 GLN A N 1
ATOM 833 C CA . GLN A 1 105 ? 37.114 -10.293 -47.561 1.00 76.69 105 GLN A CA 1
ATOM 834 C C . GLN A 1 105 ? 36.506 -9.514 -46.392 1.00 76.69 105 GLN A C 1
ATOM 836 O O . GLN A 1 105 ? 35.655 -8.655 -46.619 1.00 76.69 105 GLN A O 1
ATOM 841 N N . LEU A 1 106 ? 36.937 -9.778 -45.159 1.00 81.88 106 LEU A N 1
ATOM 842 C CA . LEU A 1 106 ? 36.548 -9.009 -43.976 1.00 81.88 106 LEU A CA 1
ATOM 843 C C . LEU A 1 106 ? 37.040 -7.563 -44.064 1.00 81.88 106 LEU A C 1
ATOM 845 O O . LEU A 1 106 ? 36.243 -6.653 -43.875 1.00 81.88 106 LEU A O 1
ATOM 849 N N . MET A 1 107 ? 38.301 -7.347 -44.442 1.00 79.31 107 MET A N 1
ATOM 850 C CA . MET A 1 107 ? 38.871 -6.011 -44.647 1.00 79.31 107 MET A CA 1
ATOM 851 C C . MET A 1 107 ? 38.140 -5.250 -45.755 1.00 79.31 107 MET A C 1
ATOM 853 O O . MET A 1 107 ? 37.747 -4.105 -45.557 1.00 79.31 107 MET A O 1
ATOM 857 N N . LEU A 1 108 ? 37.859 -5.898 -46.890 1.00 78.62 108 LEU A N 1
ATOM 858 C CA . LEU A 1 108 ? 37.071 -5.293 -47.968 1.00 78.62 108 LEU A CA 1
ATOM 859 C C . LEU A 1 108 ? 35.636 -4.973 -47.525 1.00 78.62 108 LEU A C 1
ATOM 861 O O . LEU A 1 108 ? 35.096 -3.939 -47.907 1.00 78.62 108 LEU A O 1
ATOM 865 N N . LYS A 1 109 ? 35.007 -5.829 -46.710 1.00 80.00 109 LYS A N 1
ATOM 866 C CA . LYS A 1 109 ? 33.685 -5.557 -46.128 1.00 80.00 109 LYS A CA 1
ATOM 867 C C . LYS A 1 109 ? 33.734 -4.424 -45.107 1.00 80.00 109 LYS A C 1
ATOM 869 O O . LYS A 1 109 ? 32.795 -3.644 -45.085 1.00 80.00 109 LYS A O 1
ATOM 874 N N . LEU A 1 110 ? 34.778 -4.312 -44.291 1.00 81.25 110 LEU A N 1
ATOM 875 C CA . LEU A 1 110 ? 34.943 -3.204 -43.350 1.00 81.25 110 LEU A CA 1
ATOM 876 C C . LEU A 1 110 ? 35.091 -1.885 -44.105 1.00 81.25 110 LEU A C 1
ATOM 878 O O . LEU A 1 110 ? 34.309 -0.981 -43.853 1.00 81.25 110 LEU A O 1
ATOM 882 N N . VAL A 1 111 ? 35.994 -1.820 -45.093 1.00 81.19 111 VAL A N 1
ATOM 883 C CA . VAL A 1 111 ? 36.215 -0.623 -45.926 1.00 81.19 111 VAL A CA 1
ATOM 884 C C . VAL A 1 111 ? 34.952 -0.233 -46.699 1.00 81.19 111 VAL A C 1
ATOM 886 O O . VAL A 1 111 ? 34.564 0.929 -46.725 1.00 81.19 111 VAL A O 1
ATOM 889 N N . ARG A 1 112 ? 34.245 -1.209 -47.280 1.00 80.62 112 ARG A N 1
ATOM 890 C CA . ARG A 1 112 ? 33.005 -0.946 -48.026 1.00 80.62 112 ARG A CA 1
ATOM 891 C C . ARG A 1 112 ? 31.827 -0.535 -47.136 1.00 80.62 112 ARG A C 1
ATOM 893 O O . ARG A 1 112 ? 30.887 0.062 -47.640 1.00 80.62 112 ARG A O 1
ATOM 900 N N . ASN A 1 113 ? 31.851 -0.878 -45.848 1.00 85.06 113 ASN A N 1
ATOM 901 C CA . ASN A 1 113 ? 30.805 -0.525 -44.884 1.00 85.06 113 ASN A CA 1
ATOM 902 C C . ASN A 1 113 ? 31.296 0.510 -43.854 1.00 85.06 113 ASN A C 1
ATOM 904 O O . ASN A 1 113 ? 30.741 0.577 -42.759 1.00 85.06 113 ASN A O 1
ATOM 908 N N . VAL A 1 114 ? 32.323 1.307 -44.184 1.00 85.00 114 VAL A N 1
ATOM 909 C CA . VAL A 1 114 ? 32.829 2.377 -43.303 1.00 85.00 114 VAL A CA 1
ATOM 910 C C . VAL A 1 114 ? 31.711 3.342 -42.921 1.00 85.00 114 VAL A C 1
ATOM 912 O O . VAL A 1 114 ? 31.614 3.696 -41.754 1.00 85.00 114 VAL A O 1
ATOM 915 N N . ASP A 1 115 ? 30.811 3.673 -43.849 1.00 83.44 115 ASP A N 1
ATOM 916 C CA . ASP A 1 115 ? 29.660 4.539 -43.565 1.00 83.44 115 ASP A CA 1
ATOM 917 C C . ASP A 1 115 ? 28.759 3.955 -42.460 1.00 83.44 115 ASP A C 1
ATOM 919 O O . ASP A 1 115 ? 28.435 4.635 -41.493 1.00 83.44 115 ASP A O 1
ATOM 923 N N . THR A 1 116 ? 28.434 2.661 -42.528 1.00 85.81 116 THR A N 1
ATOM 924 C CA . THR A 1 116 ? 27.636 1.975 -41.494 1.00 85.81 116 THR A CA 1
ATOM 925 C C . THR A 1 116 ? 28.376 1.867 -40.158 1.00 85.81 116 THR A C 1
ATOM 927 O O . THR A 1 116 ? 27.759 1.905 -39.096 1.00 85.81 116 THR A O 1
ATOM 930 N N . LEU A 1 117 ? 29.704 1.719 -40.186 1.00 86.62 117 LEU A N 1
ATOM 931 C CA . LEU A 1 117 ? 30.514 1.728 -38.967 1.00 86.62 117 LEU A CA 1
ATOM 932 C C . LEU A 1 117 ? 30.559 3.122 -38.338 1.00 86.62 117 LEU A C 1
ATOM 934 O O . LEU A 1 117 ? 30.468 3.219 -37.118 1.00 86.62 117 LEU A O 1
ATOM 938 N N . ASN A 1 118 ? 30.644 4.179 -39.145 1.00 87.62 118 ASN A N 1
ATOM 939 C CA . ASN A 1 118 ? 30.598 5.560 -38.671 1.00 87.62 118 ASN A CA 1
ATOM 940 C C . ASN A 1 118 ? 29.255 5.865 -37.999 1.00 87.62 118 ASN A C 1
ATOM 942 O O . ASN A 1 118 ? 29.253 6.330 -36.865 1.00 87.62 118 ASN A O 1
ATOM 946 N N . GLU A 1 119 ? 28.130 5.483 -38.612 1.00 90.19 119 GLU A N 1
ATOM 947 C CA . GLU A 1 119 ? 26.800 5.608 -37.991 1.00 90.19 119 GLU A CA 1
ATOM 948 C C . GLU A 1 119 ? 26.713 4.861 -36.642 1.00 90.19 119 GLU A C 1
ATOM 950 O O . GLU A 1 119 ? 26.111 5.338 -35.677 1.00 90.19 119 GLU A O 1
ATOM 955 N N . MET A 1 120 ? 27.348 3.688 -36.533 1.00 90.19 120 MET A N 1
ATOM 956 C CA . MET A 1 120 ? 27.419 2.941 -35.273 1.00 90.19 120 MET A CA 1
ATOM 957 C C . MET A 1 120 ? 28.279 3.660 -34.221 1.00 90.19 120 MET A C 1
ATOM 959 O O . MET A 1 120 ? 27.925 3.660 -33.039 1.00 90.19 120 MET A O 1
ATOM 963 N N . PHE A 1 121 ? 29.393 4.274 -34.627 1.00 90.94 121 PHE A N 1
ATOM 964 C CA . PHE A 1 121 ? 30.241 5.058 -33.730 1.00 90.94 121 PHE A CA 1
ATOM 965 C C . PHE A 1 121 ? 29.540 6.330 -33.245 1.00 90.94 121 PHE A C 1
ATOM 967 O O . PHE A 1 121 ? 29.599 6.610 -32.051 1.00 90.94 121 PHE A O 1
ATOM 974 N N . GLU A 1 122 ? 28.797 7.024 -34.106 1.00 91.00 122 GLU A N 1
ATOM 975 C CA . GLU A 1 122 ? 27.968 8.180 -33.729 1.00 91.00 122 GLU A CA 1
ATOM 976 C C . GLU A 1 122 ? 26.867 7.793 -32.726 1.00 91.00 122 GLU A C 1
ATOM 978 O O . GLU A 1 122 ? 26.588 8.511 -31.760 1.00 91.00 122 GLU A O 1
ATOM 983 N N . MET A 1 123 ? 26.267 6.609 -32.894 1.00 90.25 123 MET A N 1
ATOM 984 C CA . MET A 1 123 ? 25.302 6.071 -31.933 1.00 90.25 123 MET A CA 1
ATOM 985 C C . MET A 1 123 ? 25.957 5.735 -30.587 1.00 90.25 123 MET A C 1
ATOM 987 O O . MET A 1 123 ? 25.380 6.008 -29.532 1.00 90.25 123 MET A O 1
ATOM 991 N N . MET A 1 124 ? 27.161 5.156 -30.602 1.00 93.88 124 MET A N 1
ATOM 992 C CA . MET A 1 124 ? 27.930 4.894 -29.383 1.00 93.88 124 MET A CA 1
ATOM 993 C C . MET A 1 124 ? 28.358 6.185 -28.685 1.00 93.88 124 MET A C 1
ATOM 995 O O . MET A 1 124 ? 28.321 6.239 -27.458 1.00 93.88 124 MET A O 1
ATOM 999 N N . GLU A 1 125 ? 28.729 7.220 -29.438 1.00 90.75 125 GLU A N 1
ATOM 1000 C CA . GLU A 1 125 ? 29.044 8.545 -28.904 1.00 90.75 125 GLU A CA 1
ATOM 1001 C C . GLU A 1 125 ? 27.815 9.160 -28.235 1.00 90.75 125 GLU A C 1
ATOM 1003 O O . GLU A 1 125 ? 27.883 9.523 -27.066 1.00 90.75 125 GLU A O 1
ATOM 1008 N N . SER A 1 126 ? 26.659 9.115 -28.899 1.00 93.06 126 SER A N 1
ATOM 1009 C CA . SER A 1 126 ? 25.383 9.577 -28.338 1.00 93.06 126 SER A CA 1
ATOM 1010 C C . SER A 1 126 ? 24.987 8.822 -27.062 1.00 93.06 126 SER A C 1
ATOM 1012 O O . SER A 1 126 ? 24.519 9.419 -26.092 1.00 93.06 126 SER A O 1
ATOM 1014 N N . ALA A 1 127 ? 25.179 7.498 -27.027 1.00 93.31 127 ALA A N 1
ATOM 1015 C CA . ALA A 1 127 ? 24.914 6.688 -25.839 1.00 93.31 127 ALA A CA 1
ATOM 1016 C C . ALA A 1 127 ? 25.899 6.998 -24.700 1.00 93.31 127 ALA A C 1
ATOM 1018 O O . ALA A 1 127 ? 25.501 7.076 -23.538 1.00 93.31 127 ALA A O 1
ATOM 1019 N N . ASN A 1 128 ? 27.177 7.189 -25.025 1.00 93.44 128 ASN A N 1
ATOM 1020 C CA . ASN A 1 128 ? 28.203 7.571 -24.064 1.00 93.44 128 ASN A CA 1
ATOM 1021 C C . ASN A 1 128 ? 27.935 8.970 -23.497 1.00 93.44 128 ASN A C 1
ATOM 1023 O O . ASN A 1 128 ? 28.070 9.174 -22.295 1.00 93.44 128 ASN A O 1
ATOM 1027 N N . ASP A 1 129 ? 27.503 9.912 -24.328 1.00 90.00 129 ASP A N 1
ATOM 1028 C CA . ASP A 1 129 ? 27.151 11.263 -23.903 1.00 90.00 129 ASP A CA 1
ATOM 1029 C C . ASP A 1 129 ? 25.906 11.265 -23.017 1.00 90.00 129 ASP A C 1
ATOM 1031 O O . ASP A 1 129 ? 25.935 11.852 -21.939 1.00 90.00 129 ASP A O 1
ATOM 1035 N N . LEU A 1 130 ? 24.880 10.476 -23.353 1.00 92.38 130 LEU A N 1
ATOM 1036 C CA . LEU A 1 130 ? 23.745 10.258 -22.455 1.00 92.38 130 LEU A CA 1
ATOM 1037 C C . LEU A 1 130 ? 24.189 9.682 -21.103 1.00 92.38 130 LEU A C 1
ATOM 1039 O O . LEU A 1 130 ? 23.718 10.119 -20.055 1.00 92.38 130 LEU A O 1
ATOM 1043 N N . VAL A 1 131 ? 25.098 8.702 -21.098 1.00 91.94 131 VAL A N 1
ATOM 1044 C CA . VAL A 1 131 ? 25.638 8.141 -19.853 1.00 91.94 131 VAL A CA 1
ATOM 1045 C C . VAL A 1 131 ? 26.404 9.204 -19.070 1.00 91.94 131 VAL A C 1
ATOM 1047 O O . VAL A 1 131 ? 26.195 9.312 -17.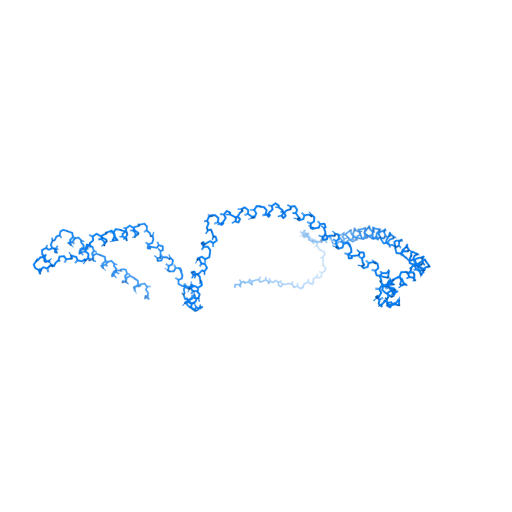862 1.00 91.94 131 VAL A O 1
ATOM 1050 N N . LYS A 1 132 ? 27.245 10.018 -19.715 1.00 88.75 132 LYS A N 1
ATOM 1051 C CA . LYS A 1 132 ? 27.963 11.121 -19.056 1.00 88.75 132 LYS A CA 1
ATOM 1052 C C . LYS A 1 132 ? 27.003 12.148 -18.457 1.00 88.75 132 LYS A C 1
ATOM 1054 O O . LYS A 1 132 ? 27.254 12.597 -17.342 1.00 88.75 132 LYS A O 1
ATOM 1059 N N . ASP A 1 133 ? 25.906 12.457 -19.142 1.00 89.56 133 ASP A N 1
ATOM 1060 C CA . ASP A 1 133 ? 24.893 13.414 -18.686 1.00 89.56 133 ASP A CA 1
ATOM 1061 C C . ASP A 1 133 ? 24.044 12.859 -17.532 1.00 89.56 133 ASP A C 1
ATOM 1063 O O . ASP A 1 133 ? 23.718 13.569 -16.578 1.00 89.56 133 ASP A O 1
ATOM 1067 N N . VAL A 1 134 ? 23.712 11.567 -17.574 1.00 89.81 134 VAL A N 1
ATOM 1068 C CA . VAL A 1 134 ? 22.863 10.901 -16.575 1.00 89.81 134 VAL A CA 1
ATOM 1069 C C . VAL A 1 134 ? 23.651 10.480 -15.328 1.00 89.81 134 VAL A C 1
ATOM 1071 O O . VAL A 1 134 ? 23.104 10.487 -14.225 1.00 89.81 134 VAL A O 1
ATOM 1074 N N . THR A 1 135 ? 24.942 10.163 -15.455 1.00 87.88 135 THR A N 1
ATOM 1075 C CA . THR A 1 135 ? 25.822 9.755 -14.341 1.00 87.88 135 THR A CA 1
ATOM 1076 C C . THR A 1 135 ? 25.792 10.710 -13.135 1.00 87.88 135 THR A C 1
ATOM 1078 O O . THR A 1 135 ? 25.573 10.232 -12.019 1.00 87.88 135 THR A O 1
ATOM 1081 N N . PRO A 1 136 ? 25.972 12.040 -13.283 1.00 86.38 136 PRO A N 1
ATOM 1082 C CA . PRO A 1 136 ? 25.944 12.954 -12.140 1.00 86.38 136 PRO A CA 1
ATOM 1083 C C . PRO A 1 136 ? 24.570 13.007 -11.457 1.00 86.38 136 PRO A C 1
ATOM 1085 O O . PRO A 1 136 ? 24.505 13.081 -10.229 1.00 86.38 136 PRO A O 1
ATOM 1088 N N . ILE A 1 137 ? 23.481 12.900 -12.226 1.00 87.44 137 ILE A N 1
ATOM 1089 C CA . ILE A 1 137 ? 22.111 12.839 -11.696 1.00 87.44 137 ILE A CA 1
ATOM 1090 C C . ILE A 1 137 ? 21.921 11.546 -10.894 1.00 87.44 137 ILE A C 1
ATOM 1092 O O . ILE A 1 137 ? 21.445 11.586 -9.760 1.00 87.44 137 ILE A O 1
ATOM 1096 N N . LEU A 1 138 ? 22.353 10.405 -11.441 1.00 84.00 138 LEU A N 1
ATOM 1097 C CA . LEU A 1 138 ? 22.286 9.109 -10.763 1.00 84.00 138 LEU A CA 1
ATOM 1098 C C . LEU A 1 138 ? 23.116 9.073 -9.4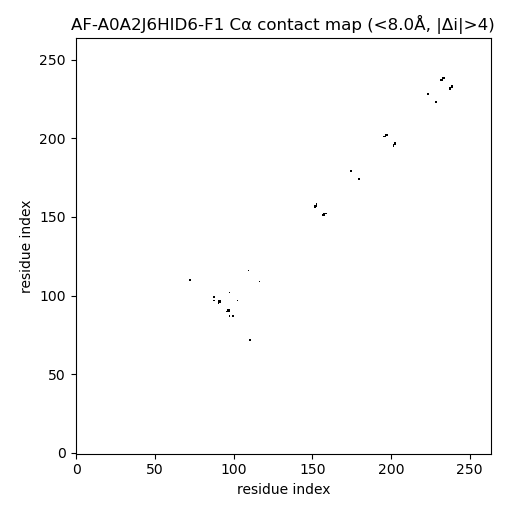82 1.00 84.00 138 LEU A C 1
ATOM 1100 O O . LEU A 1 138 ? 22.692 8.451 -8.515 1.00 84.00 138 LEU A O 1
ATOM 1104 N N . HIS A 1 139 ? 24.272 9.734 -9.441 1.00 87.44 139 HIS A N 1
ATOM 1105 C CA . HIS A 1 139 ? 25.078 9.806 -8.223 1.00 87.44 139 HIS A CA 1
ATOM 1106 C C . HIS A 1 139 ? 24.355 10.569 -7.107 1.00 87.44 139 HIS A C 1
ATOM 1108 O O . HIS A 1 139 ? 24.326 10.100 -5.971 1.00 87.44 139 HIS A O 1
ATOM 1114 N N . GLN A 1 140 ? 23.740 11.713 -7.418 1.00 82.19 140 GLN A N 1
ATOM 1115 C CA . GLN A 1 140 ? 22.998 12.500 -6.427 1.00 82.19 140 GLN A CA 1
ATOM 1116 C C . GLN A 1 140 ? 21.730 11.772 -5.970 1.00 82.19 140 GLN A C 1
ATOM 1118 O O . GLN A 1 140 ? 21.551 11.526 -4.779 1.00 82.19 140 GLN A O 1
ATOM 1123 N N . MET A 1 141 ? 20.906 11.322 -6.921 1.00 83.31 141 MET A N 1
ATOM 1124 C CA . MET A 1 141 ? 19.686 10.568 -6.623 1.00 83.31 141 MET A CA 1
ATOM 1125 C C . MET A 1 141 ? 19.979 9.225 -5.946 1.00 83.31 141 MET A C 1
ATOM 1127 O O . MET A 1 141 ? 19.178 8.754 -5.146 1.00 83.31 141 MET A O 1
ATOM 1131 N N . GLY A 1 142 ? 21.118 8.602 -6.250 1.00 85.25 142 GLY A N 1
ATOM 1132 C CA . GLY A 1 142 ? 21.557 7.356 -5.632 1.00 85.25 142 GLY A CA 1
ATOM 1133 C C . GLY A 1 142 ? 21.912 7.539 -4.160 1.00 85.25 142 GLY A C 1
ATOM 1134 O O . GLY A 1 142 ? 21.476 6.743 -3.332 1.00 85.25 142 GLY A O 1
ATOM 1135 N N . LEU A 1 143 ? 22.645 8.601 -3.814 1.00 85.31 143 LEU A N 1
ATOM 1136 C CA . LEU A 1 143 ? 22.969 8.919 -2.420 1.00 85.31 143 LEU A CA 1
ATOM 1137 C C . LEU A 1 143 ? 21.711 9.276 -1.619 1.00 85.31 143 LEU A C 1
ATOM 1139 O O . LEU A 1 143 ? 21.489 8.706 -0.550 1.00 85.31 143 LEU A O 1
ATOM 1143 N N . ASP A 1 144 ? 20.852 10.139 -2.163 1.00 88.38 144 ASP A N 1
ATOM 1144 C CA . ASP A 1 144 ? 19.579 10.503 -1.529 1.00 88.38 144 ASP A CA 1
ATOM 1145 C C . ASP A 1 144 ? 18.649 9.289 -1.400 1.00 88.38 144 ASP A C 1
ATOM 1147 O O . ASP A 1 144 ? 18.008 9.087 -0.368 1.00 88.38 144 ASP A O 1
ATOM 1151 N N . GLY A 1 145 ? 18.627 8.428 -2.418 1.00 90.38 145 GLY A N 1
ATOM 1152 C CA . GLY A 1 145 ? 17.883 7.175 -2.419 1.00 90.38 145 GLY A CA 1
ATOM 1153 C C . GLY A 1 145 ? 18.362 6.213 -1.336 1.00 90.38 145 GLY A C 1
ATOM 1154 O O . GLY A 1 145 ? 17.533 5.665 -0.615 1.00 90.38 145 GLY A O 1
ATOM 1155 N N . ILE A 1 146 ? 19.677 6.044 -1.162 1.00 90.62 146 ILE A N 1
ATOM 1156 C CA . ILE A 1 146 ? 20.252 5.215 -0.090 1.00 90.62 146 ILE A CA 1
ATOM 115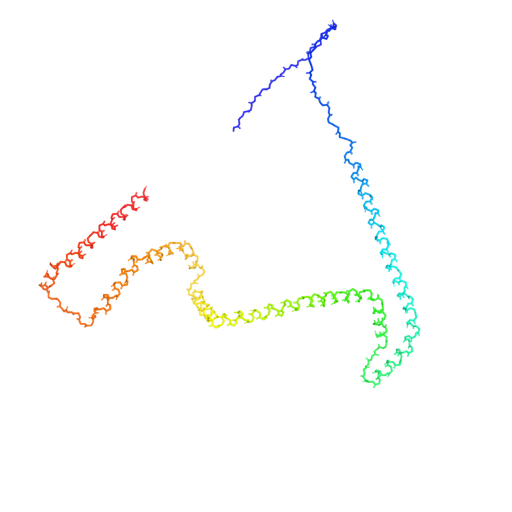7 C C . ILE A 1 146 ? 19.891 5.783 1.284 1.00 90.62 146 ILE A C 1
ATOM 1159 O O . ILE A 1 146 ? 19.489 5.028 2.169 1.00 90.62 146 ILE A O 1
ATOM 1163 N N . HIS A 1 147 ? 19.993 7.101 1.471 1.00 90.19 147 HIS A N 1
ATOM 1164 C CA . HIS A 1 147 ? 19.618 7.737 2.732 1.00 90.19 147 HIS A CA 1
ATOM 1165 C C . HIS A 1 147 ? 18.129 7.571 3.042 1.00 90.19 147 HIS A C 1
ATOM 1167 O O . HIS A 1 147 ? 17.791 7.175 4.157 1.00 90.19 147 HIS A O 1
ATOM 1173 N N . MET A 1 148 ? 17.255 7.790 2.059 1.00 88.88 148 MET A N 1
ATOM 1174 C CA . MET A 1 148 ? 15.814 7.573 2.192 1.00 88.88 148 MET A CA 1
ATOM 1175 C C . MET A 1 148 ? 15.490 6.105 2.496 1.00 88.88 148 MET A C 1
ATOM 1177 O O . MET A 1 148 ? 14.665 5.818 3.361 1.00 88.88 148 MET A O 1
ATOM 1181 N N . MET A 1 149 ? 16.166 5.164 1.832 1.00 90.56 149 MET A N 1
ATOM 1182 C CA . MET A 1 149 ? 15.983 3.730 2.061 1.00 90.56 149 MET A CA 1
ATOM 1183 C C . MET A 1 149 ? 16.386 3.330 3.479 1.00 90.56 149 MET A C 1
ATOM 1185 O O . MET A 1 149 ? 15.647 2.622 4.160 1.00 90.56 149 MET A O 1
ATOM 1189 N N . ASN A 1 150 ? 17.528 3.837 3.942 1.00 91.31 150 ASN A N 1
ATOM 1190 C CA . ASN A 1 150 ? 18.012 3.625 5.299 1.00 91.31 150 ASN A CA 1
ATOM 1191 C C . ASN A 1 150 ? 17.082 4.278 6.337 1.00 91.31 150 ASN A C 1
ATOM 1193 O O . ASN A 1 150 ? 16.843 3.711 7.398 1.00 91.31 150 ASN A O 1
ATOM 1197 N N . GLU A 1 151 ? 16.500 5.442 6.039 1.00 92.44 151 GLU A N 1
ATOM 1198 C CA . GLU A 1 151 ? 15.500 6.077 6.900 1.00 92.44 151 GLU A CA 1
ATOM 1199 C C . GLU A 1 151 ? 14.205 5.250 6.979 1.00 92.44 151 GLU A C 1
ATOM 1201 O O . GLU A 1 151 ? 13.631 5.096 8.060 1.00 92.44 151 GLU A O 1
ATOM 1206 N N . PHE A 1 152 ? 13.755 4.673 5.863 1.00 93.81 152 PHE A N 1
ATOM 1207 C CA . PHE A 1 152 ? 12.614 3.754 5.836 1.00 93.81 152 PHE A CA 1
ATOM 1208 C C . PHE A 1 152 ? 12.890 2.464 6.605 1.00 93.81 152 PHE A C 1
ATOM 1210 O O . PHE A 1 152 ? 12.010 1.987 7.326 1.00 93.81 152 PHE A O 1
ATOM 1217 N N . GLU A 1 153 ? 14.103 1.927 6.505 1.00 89.94 153 GLU A N 1
ATOM 1218 C CA . GLU A 1 153 ? 14.536 0.772 7.285 1.00 89.94 153 GLU A CA 1
ATOM 1219 C C . GLU A 1 153 ? 14.588 1.086 8.785 1.00 89.94 153 GLU A C 1
ATOM 1221 O O . GLU A 1 153 ? 13.953 0.381 9.566 1.00 89.94 153 GLU A O 1
ATOM 1226 N N . GLN A 1 154 ? 15.222 2.192 9.196 1.00 92.44 154 GLN A N 1
ATOM 1227 C CA . GLN A 1 154 ? 15.296 2.604 10.606 1.00 92.44 154 GLN A CA 1
ATOM 1228 C C . GLN A 1 154 ? 13.926 2.886 11.225 1.00 92.44 154 GLN A C 1
ATOM 1230 O O . GLN A 1 154 ? 13.697 2.585 12.395 1.00 92.44 154 GLN A O 1
ATOM 1235 N N . LYS A 1 155 ? 13.002 3.463 10.451 1.00 92.94 155 LYS A N 1
ATOM 1236 C CA . LYS A 1 155 ? 11.620 3.689 10.894 1.00 92.94 155 LYS A CA 1
ATOM 1237 C C . LYS A 1 155 ? 10.760 2.418 10.853 1.00 92.94 155 LYS A C 1
ATOM 1239 O O . LYS A 1 155 ? 9.598 2.478 11.242 1.00 92.94 155 LYS A O 1
ATOM 1244 N N . GLY A 1 156 ? 11.299 1.289 10.387 1.00 92.19 156 GLY A N 1
ATOM 1245 C CA . GLY A 1 156 ? 10.607 0.002 10.359 1.00 92.19 156 GLY A CA 1
ATOM 1246 C C . GLY A 1 156 ? 9.554 -0.132 9.256 1.00 92.19 156 GLY A C 1
ATOM 1247 O O . GLY A 1 156 ? 8.728 -1.040 9.317 1.00 92.19 156 GLY A O 1
ATOM 1248 N N . TYR A 1 157 ? 9.564 0.726 8.226 1.00 91.69 157 TYR A N 1
ATOM 1249 C CA . TYR A 1 157 ? 8.604 0.637 7.115 1.00 91.69 157 TYR A CA 1
ATOM 1250 C C . TYR A 1 157 ? 8.708 -0.701 6.384 1.00 91.69 157 TYR A C 1
ATOM 1252 O O . TYR A 1 157 ? 7.688 -1.276 6.015 1.00 91.69 157 TYR A O 1
ATOM 1260 N N . PHE A 1 158 ? 9.923 -1.225 6.203 1.00 93.62 158 PHE A N 1
ATOM 1261 C CA . PHE A 1 158 ? 10.124 -2.529 5.572 1.00 93.62 158 PHE A CA 1
ATOM 1262 C C . PHE A 1 158 ? 9.534 -3.675 6.387 1.00 93.62 158 PHE A C 1
ATOM 1264 O O . PHE A 1 158 ? 8.893 -4.559 5.822 1.00 93.62 158 PHE A O 1
ATOM 1271 N N . GLU A 1 159 ? 9.715 -3.649 7.706 1.00 91.06 159 GLU A N 1
ATOM 1272 C CA . GLU A 1 159 ? 9.153 -4.661 8.597 1.00 91.06 159 GLU A CA 1
ATOM 1273 C C . GLU A 1 159 ? 7.624 -4.578 8.613 1.00 91.06 159 GLU A C 1
ATOM 1275 O O . GLU A 1 159 ? 6.950 -5.583 8.398 1.00 91.06 159 GLU A O 1
ATOM 1280 N N . PHE A 1 160 ? 7.070 -3.368 8.723 1.00 92.62 160 PHE A N 1
ATOM 1281 C CA . PHE A 1 160 ? 5.632 -3.137 8.617 1.00 92.62 160 PHE A CA 1
ATOM 1282 C C . PHE A 1 160 ? 5.056 -3.629 7.282 1.00 92.62 160 PHE A C 1
ATOM 1284 O O . PHE A 1 160 ? 4.037 -4.320 7.270 1.00 92.62 160 PHE A O 1
ATOM 1291 N N . MET A 1 161 ? 5.704 -3.317 6.156 1.00 93.06 161 MET A N 1
ATOM 1292 C CA . MET A 1 161 ? 5.276 -3.772 4.830 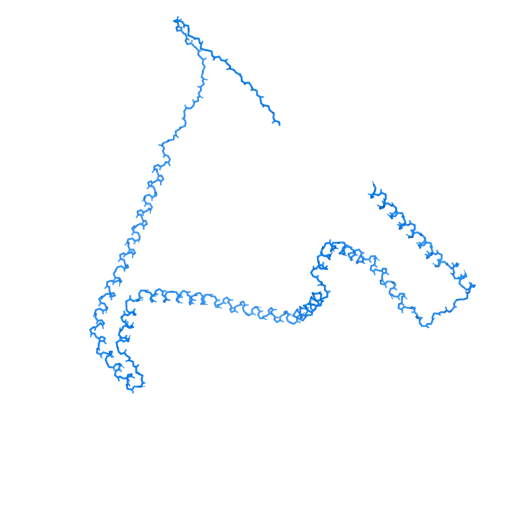1.00 93.06 161 MET A CA 1
ATOM 1293 C C . MET A 1 161 ? 5.352 -5.291 4.703 1.00 93.06 161 MET A C 1
ATOM 1295 O O . MET A 1 161 ? 4.435 -5.909 4.169 1.00 93.06 161 MET A O 1
ATOM 1299 N N . LYS A 1 162 ? 6.412 -5.912 5.225 1.00 93.00 162 LYS A N 1
ATOM 1300 C CA . LYS A 1 162 ? 6.576 -7.367 5.226 1.00 93.00 162 LYS A CA 1
ATOM 1301 C C . LYS A 1 162 ? 5.476 -8.058 6.030 1.00 93.00 162 LYS A C 1
ATOM 1303 O O . LYS A 1 162 ? 4.882 -9.015 5.539 1.00 93.00 162 LYS A O 1
ATOM 1308 N N . GLU A 1 163 ? 5.185 -7.581 7.237 1.00 91.69 163 GLU A N 1
ATOM 1309 C CA . GLU A 1 163 ? 4.098 -8.133 8.052 1.00 91.69 163 GLU A CA 1
ATOM 1310 C C . GLU A 1 163 ? 2.726 -7.857 7.421 1.00 91.69 163 GLU A C 1
ATOM 1312 O O . GLU A 1 163 ? 1.877 -8.745 7.380 1.00 91.69 163 GLU A O 1
ATOM 1317 N N . SER A 1 164 ? 2.532 -6.679 6.822 1.00 90.25 164 SER A N 1
ATOM 1318 C CA . SER A 1 164 ? 1.314 -6.355 6.068 1.00 90.25 164 SER A CA 1
ATOM 1319 C C . SER A 1 164 ? 1.108 -7.310 4.893 1.00 90.25 164 SER A C 1
ATOM 1321 O O . SER A 1 164 ? 0.008 -7.820 4.707 1.00 90.25 164 SER A O 1
ATOM 1323 N N . MET A 1 165 ? 2.164 -7.627 4.137 1.00 90.88 165 MET A N 1
ATOM 1324 C CA . MET A 1 165 ? 2.101 -8.597 3.038 1.00 90.88 165 MET A CA 1
ATOM 1325 C C . MET A 1 165 ? 1.706 -9.994 3.518 1.00 90.88 165 MET A C 1
ATOM 1327 O O . MET A 1 165 ? 0.928 -10.652 2.840 1.00 90.88 165 MET A O 1
ATOM 1331 N N . LYS A 1 166 ? 2.159 -10.436 4.699 1.00 89.44 166 LYS A N 1
ATOM 1332 C CA . LYS A 1 166 ? 1.693 -11.706 5.286 1.00 89.44 166 LYS A CA 1
ATOM 1333 C C . LYS A 1 166 ? 0.209 -11.669 5.638 1.00 89.44 166 LYS A C 1
ATOM 1335 O O . LYS A 1 166 ? -0.484 -12.666 5.466 1.00 89.44 166 LYS A O 1
ATOM 1340 N N . ILE A 1 167 ? -0.289 -10.536 6.140 1.00 85.56 167 ILE A N 1
ATOM 1341 C CA . ILE A 1 167 ? -1.724 -10.354 6.395 1.00 85.56 167 ILE A CA 1
ATOM 1342 C C . ILE A 1 167 ? -2.493 -10.457 5.074 1.00 85.56 167 ILE A C 1
ATOM 1344 O O . ILE A 1 167 ? -3.462 -11.206 5.002 1.00 85.56 167 ILE A O 1
ATOM 1348 N N . PHE A 1 168 ? -2.037 -9.769 4.023 1.00 84.62 168 PHE A N 1
ATOM 1349 C CA . PHE A 1 168 ? -2.640 -9.865 2.692 1.00 84.62 168 PHE A CA 1
ATOM 1350 C C . PHE A 1 168 ? -2.610 -11.292 2.138 1.00 84.62 168 PHE A C 1
ATOM 1352 O O . PHE A 1 168 ? -3.623 -11.746 1.619 1.00 84.62 168 PHE A O 1
ATOM 1359 N N . ASP A 1 169 ? -1.505 -12.017 2.293 1.00 85.06 169 ASP A N 1
ATOM 1360 C CA . ASP A 1 169 ? -1.381 -13.408 1.848 1.00 85.06 169 ASP A CA 1
ATOM 1361 C C . ASP A 1 169 ? -2.354 -14.334 2.600 1.00 85.06 169 ASP A C 1
ATOM 1363 O O . ASP A 1 169 ? -3.076 -15.127 1.997 1.00 85.06 169 ASP A O 1
ATOM 1367 N N . ASN A 1 170 ? -2.489 -14.160 3.919 1.00 82.50 170 ASN A N 1
ATOM 1368 C CA . ASN A 1 170 ? -3.486 -14.876 4.719 1.00 82.50 170 ASN A CA 1
ATOM 1369 C C . ASN A 1 170 ? -4.927 -14.554 4.291 1.00 82.50 170 ASN A C 1
ATOM 1371 O O . ASN A 1 170 ? -5.778 -15.442 4.282 1.00 82.50 170 ASN A O 1
ATOM 1375 N N . ILE A 1 171 ? -5.207 -13.302 3.919 1.00 79.81 171 ILE A N 1
ATOM 1376 C CA . ILE A 1 171 ? -6.517 -12.897 3.398 1.00 79.81 171 ILE A CA 1
ATOM 1377 C C . ILE A 1 171 ? -6.759 -13.560 2.037 1.00 79.81 171 ILE A C 1
ATOM 1379 O O . ILE A 1 171 ? -7.783 -14.204 1.852 1.00 79.81 171 ILE A O 1
ATOM 1383 N N . VAL A 1 172 ? -5.820 -13.475 1.096 1.00 78.44 172 VAL A N 1
ATOM 1384 C CA . VAL A 1 172 ? -5.979 -14.043 -0.256 1.00 78.44 172 VAL A CA 1
ATOM 1385 C C . VAL A 1 172 ? -6.072 -15.573 -0.237 1.00 78.44 172 VAL A C 1
ATOM 1387 O O . VAL A 1 172 ? -6.753 -16.158 -1.074 1.00 78.44 172 VAL A O 1
ATOM 1390 N N . THR A 1 173 ? -5.423 -16.238 0.721 1.00 80.94 173 THR A N 1
ATOM 1391 C CA . THR A 1 173 ? -5.509 -17.700 0.878 1.00 80.94 173 THR A CA 1
ATOM 1392 C C . THR A 1 173 ? -6.818 -18.171 1.512 1.00 80.94 173 THR A C 1
ATOM 1394 O O . THR A 1 173 ? -7.256 -19.280 1.213 1.00 80.94 173 THR A O 1
ATOM 1397 N N . HIS A 1 174 ? -7.448 -17.362 2.372 1.00 79.38 174 HIS A N 1
ATOM 1398 C CA . HIS A 1 174 ? -8.687 -17.736 3.070 1.00 79.38 174 HIS A CA 1
ATOM 1399 C C . HIS A 1 174 ? -9.959 -17.198 2.415 1.00 79.38 174 HIS A C 1
ATOM 1401 O O . HIS A 1 174 ? -11.019 -17.799 2.580 1.00 79.38 174 HIS A O 1
ATOM 1407 N N . PHE A 1 175 ? -9.874 -16.089 1.687 1.00 76.56 175 PHE A N 1
ATOM 1408 C CA . PHE A 1 175 ? -10.999 -15.492 0.981 1.00 76.56 175 PHE A CA 1
ATOM 1409 C C . PHE A 1 175 ? -10.886 -15.798 -0.508 1.00 76.56 175 PHE A C 1
ATOM 1411 O O . PHE A 1 175 ? -9.910 -15.440 -1.167 1.00 76.56 175 PHE A O 1
ATOM 1418 N N . SER A 1 176 ? -11.907 -16.450 -1.057 1.00 77.88 176 SER A N 1
ATOM 1419 C CA . SER A 1 176 ? -12.006 -16.656 -2.496 1.00 77.88 176 SER A CA 1
ATOM 1420 C C . SER A 1 176 ? -12.282 -15.331 -3.218 1.00 77.88 176 SER A C 1
ATOM 1422 O O . SER A 1 176 ? -12.730 -14.346 -2.626 1.00 77.88 176 SER A O 1
ATOM 1424 N N . VAL A 1 177 ? -12.058 -15.298 -4.534 1.00 80.44 177 VAL A N 1
ATOM 1425 C CA . VAL A 1 177 ? -12.372 -14.122 -5.369 1.00 80.44 177 VAL A CA 1
ATOM 1426 C C . VAL A 1 177 ? -13.847 -13.717 -5.242 1.00 80.44 177 VAL A C 1
ATOM 1428 O O . VAL A 1 177 ? -14.169 -12.531 -5.314 1.00 80.44 177 VAL A O 1
ATOM 1431 N N . ASP A 1 178 ? -14.740 -14.682 -5.027 1.00 81.56 178 ASP A N 1
ATOM 1432 C CA . ASP A 1 178 ? -16.166 -14.417 -4.855 1.00 81.56 178 ASP A CA 1
ATOM 1433 C C . ASP A 1 178 ? -16.477 -13.822 -3.472 1.00 81.56 178 ASP A C 1
ATOM 1435 O O . ASP A 1 178 ? -17.289 -12.901 -3.381 1.00 81.56 178 ASP A O 1
ATOM 1439 N N . ASP A 1 179 ? -15.755 -14.224 -2.420 1.00 79.75 179 ASP A N 1
ATOM 1440 C CA . ASP A 1 179 ? -15.872 -13.603 -1.091 1.00 79.75 179 ASP A CA 1
ATOM 1441 C C . ASP A 1 179 ? -15.405 -12.142 -1.108 1.00 79.75 179 ASP A C 1
ATOM 1443 O O . ASP A 1 179 ? -16.029 -11.270 -0.502 1.00 79.75 179 ASP A O 1
ATOM 1447 N N . VAL A 1 180 ? -14.334 -11.849 -1.854 1.00 80.19 180 VAL A N 1
ATOM 1448 C CA . VAL A 1 180 ? -13.828 -10.479 -2.022 1.00 80.19 180 VAL A CA 1
ATOM 1449 C C . VAL A 1 180 ? -14.831 -9.604 -2.776 1.00 80.19 180 VAL A C 1
ATOM 1451 O O . VAL A 1 180 ? -14.995 -8.437 -2.426 1.00 80.19 180 VAL A O 1
ATOM 1454 N N . LYS A 1 181 ? -15.545 -10.145 -3.772 1.00 82.56 181 LYS A N 1
ATOM 1455 C CA . LYS A 1 181 ? -16.616 -9.409 -4.467 1.00 82.56 181 LYS A CA 1
ATOM 1456 C C . LYS A 1 181 ? -17.786 -9.098 -3.540 1.00 82.56 181 LYS A C 1
ATOM 1458 O O . LYS A 1 181 ? -18.214 -7.952 -3.479 1.00 82.56 181 LYS A O 1
ATOM 1463 N N . LEU A 1 182 ? -18.245 -10.083 -2.767 1.00 82.19 182 LEU A N 1
ATOM 1464 C CA . LEU A 1 182 ? -19.313 -9.875 -1.786 1.00 82.19 182 LEU A CA 1
ATOM 1465 C C . LEU A 1 182 ? -18.912 -8.845 -0.720 1.00 82.19 182 LEU A C 1
ATOM 1467 O O . LEU A 1 182 ? -19.735 -8.026 -0.308 1.00 82.19 182 LEU A O 1
ATOM 1471 N N . LEU A 1 183 ? -17.645 -8.848 -0.295 1.00 82.56 183 LEU A N 1
ATOM 1472 C CA . LEU A 1 183 ? -17.092 -7.823 0.588 1.00 82.56 183 LEU A CA 1
ATOM 1473 C C . LEU A 1 183 ? -17.043 -6.450 -0.081 1.00 82.56 183 LEU A C 1
ATOM 1475 O O . LEU A 1 183 ? -17.417 -5.476 0.561 1.00 82.56 183 LEU A O 1
ATOM 1479 N N . ALA A 1 184 ? -16.614 -6.356 -1.341 1.00 82.38 184 ALA A N 1
ATOM 1480 C CA . ALA A 1 184 ? -16.556 -5.096 -2.080 1.00 82.38 184 ALA A CA 1
ATOM 1481 C C . ALA A 1 184 ? -17.948 -4.465 -2.242 1.00 82.38 184 ALA A C 1
ATOM 1483 O O . ALA A 1 184 ? -18.098 -3.264 -2.028 1.00 82.38 184 ALA A O 1
ATOM 1484 N N . ASP A 1 185 ? -18.969 -5.276 -2.519 1.00 86.12 185 ASP A N 1
ATOM 1485 C CA . ASP A 1 185 ? -20.353 -4.812 -2.655 1.00 86.12 185 ASP A CA 1
ATOM 1486 C C . ASP A 1 185 ? -20.929 -4.291 -1.324 1.00 86.12 185 ASP A C 1
ATOM 1488 O O . ASP A 1 185 ? -21.737 -3.363 -1.312 1.00 86.12 185 ASP A O 1
ATOM 1492 N N . ASN A 1 186 ? -20.474 -4.836 -0.189 1.00 87.50 186 ASN A N 1
ATOM 1493 C CA . ASN A 1 186 ? -20.929 -4.458 1.155 1.00 87.50 186 ASN A CA 1
ATOM 1494 C C . ASN A 1 186 ? -19.918 -3.594 1.933 1.00 87.50 186 ASN A C 1
ATOM 1496 O O . ASN A 1 186 ? -20.129 -3.296 3.114 1.00 87.50 186 ASN A O 1
ATOM 1500 N N . VAL A 1 187 ? -18.820 -3.168 1.296 1.00 86.00 187 VAL A N 1
ATOM 1501 C CA . VAL A 1 187 ? -17.701 -2.507 1.984 1.00 86.00 187 VAL A CA 1
ATOM 1502 C C . VAL A 1 187 ? -18.142 -1.196 2.623 1.00 86.00 187 VAL A C 1
ATOM 1504 O O . VAL A 1 187 ? -17.725 -0.882 3.734 1.00 86.00 187 VAL A O 1
ATOM 1507 N N . VAL A 1 188 ? -19.041 -0.458 1.964 1.00 88.50 188 VAL A N 1
ATOM 1508 C CA . VAL A 1 188 ? -19.574 0.812 2.472 1.00 88.50 188 VAL A CA 1
ATOM 1509 C C . VAL A 1 188 ? -20.339 0.584 3.773 1.00 88.50 188 VAL A C 1
ATOM 1511 O O . VAL A 1 188 ? -20.052 1.248 4.763 1.00 88.50 188 VAL A O 1
ATOM 1514 N N . THR A 1 189 ? -21.234 -0.405 3.823 1.00 87.38 189 THR A N 1
ATOM 1515 C CA . THR A 1 189 ? -22.017 -0.729 5.026 1.00 87.38 189 THR A CA 1
ATOM 1516 C C . THR A 1 189 ? -21.130 -1.193 6.182 1.00 87.38 189 THR A C 1
ATOM 1518 O O . THR A 1 189 ? -21.342 -0.796 7.332 1.00 87.38 189 THR A O 1
ATOM 1521 N N . ILE A 1 190 ? -20.103 -1.999 5.897 1.00 86.12 190 ILE A N 1
ATOM 1522 C CA . ILE A 1 190 ? -19.134 -2.438 6.910 1.00 86.12 190 ILE A CA 1
ATOM 1523 C C . ILE A 1 190 ? -18.347 -1.234 7.439 1.00 86.12 190 ILE A C 1
ATOM 1525 O O . ILE A 1 190 ? -18.253 -1.053 8.653 1.00 86.12 190 ILE A O 1
ATOM 1529 N N . LEU A 1 191 ? -17.828 -0.377 6.554 1.00 83.94 191 LEU A N 1
ATOM 1530 C CA . LEU A 1 191 ? -17.073 0.817 6.940 1.00 83.94 191 LEU A CA 1
ATOM 1531 C C . LEU A 1 191 ? -17.930 1.814 7.723 1.00 83.94 191 LEU A C 1
ATOM 1533 O O . LEU A 1 191 ? -17.451 2.383 8.701 1.00 83.94 191 LEU A O 1
ATOM 1537 N N . GLU A 1 192 ? -19.195 2.002 7.354 1.00 88.00 192 GLU A N 1
ATOM 1538 C CA . GLU A 1 192 ? -20.141 2.818 8.117 1.00 88.00 192 GLU A CA 1
ATOM 1539 C C . GLU A 1 192 ? -20.408 2.229 9.502 1.00 88.00 192 GLU A C 1
ATOM 1541 O O . GLU A 1 192 ? -20.427 2.965 10.489 1.00 88.00 192 GLU A O 1
ATOM 1546 N N . THR A 1 193 ? -20.539 0.906 9.609 1.00 88.31 193 THR A N 1
ATOM 1547 C CA . THR A 1 193 ? -20.709 0.222 10.897 1.00 88.31 193 THR A CA 1
ATOM 1548 C C . THR A 1 193 ? -19.475 0.396 11.778 1.00 88.31 193 THR A C 1
ATOM 1550 O O . THR A 1 193 ? -19.601 0.813 12.929 1.00 88.31 193 THR A O 1
ATOM 1553 N N . VAL A 1 194 ? -18.273 0.158 11.243 1.00 89.56 194 VAL A N 1
ATOM 1554 C CA . VAL A 1 194 ? -17.010 0.376 11.965 1.00 89.56 194 VAL A CA 1
ATOM 1555 C C . VAL A 1 194 ? -16.888 1.840 12.381 1.00 89.56 194 VAL A C 1
ATOM 1557 O O . VAL A 1 194 ? -16.623 2.123 13.547 1.00 89.56 194 VAL A O 1
ATOM 1560 N N . LYS A 1 195 ? -17.176 2.784 11.479 1.00 89.25 195 LYS A N 1
ATOM 1561 C CA . LYS A 1 195 ? -17.194 4.219 11.782 1.00 89.25 195 LYS A CA 1
ATOM 1562 C C . LYS A 1 195 ? -18.141 4.530 12.940 1.00 89.25 195 LYS A C 1
ATOM 1564 O O . LYS A 1 195 ? -17.731 5.210 13.877 1.00 89.25 195 LYS A O 1
ATOM 1569 N N . ASN A 1 196 ? -19.366 4.006 12.915 1.00 88.62 196 ASN A N 1
ATOM 1570 C CA . ASN A 1 196 ? -20.360 4.200 13.971 1.00 88.62 196 ASN A CA 1
ATOM 1571 C C . ASN A 1 196 ? -19.918 3.590 15.311 1.00 88.62 196 ASN A C 1
ATOM 1573 O O . ASN A 1 196 ? -20.111 4.211 16.354 1.00 88.62 196 ASN A O 1
ATOM 1577 N N . LEU 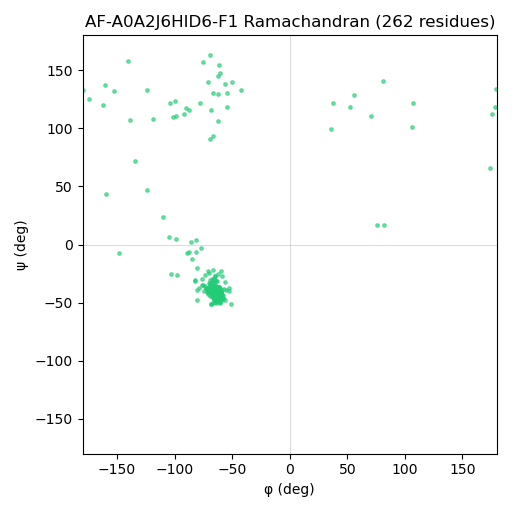A 1 197 ? -19.258 2.429 15.295 1.00 85.44 197 LEU A N 1
ATOM 1578 C CA . LEU A 1 197 ? -18.695 1.800 16.495 1.00 85.44 197 LEU A CA 1
ATOM 1579 C C . LEU A 1 197 ? -17.483 2.555 17.057 1.00 85.44 197 LEU A C 1
ATOM 1581 O O . LEU A 1 197 ? -17.291 2.606 18.270 1.00 85.44 197 LEU A O 1
ATOM 1585 N N . THR A 1 198 ? -16.681 3.171 16.189 1.00 87.69 198 THR A N 1
ATOM 1586 C CA . THR A 1 198 ? -15.527 3.998 16.578 1.00 87.69 198 THR A CA 1
ATOM 1587 C C . THR A 1 198 ? -15.903 5.428 16.973 1.00 87.69 198 THR A C 1
ATOM 1589 O O . THR A 1 198 ? -15.023 6.235 17.273 1.00 87.69 198 THR A O 1
ATOM 1592 N N . GLN A 1 199 ? -17.197 5.768 17.016 1.00 91.00 199 GLN A N 1
ATOM 1593 C CA . GLN A 1 199 ? -17.620 7.068 17.527 1.00 91.00 199 GLN A CA 1
ATOM 1594 C C . GLN A 1 199 ? -17.218 7.223 19.006 1.00 91.00 199 GLN A C 1
ATOM 1596 O O . GLN A 1 199 ? -17.276 6.250 19.766 1.00 91.00 199 GLN A O 1
ATOM 1601 N N . PRO A 1 200 ? -16.845 8.441 19.450 1.00 91.69 200 PRO A N 1
ATOM 1602 C CA . PRO A 1 200 ? -16.334 8.676 20.801 1.00 91.69 200 PRO A CA 1
ATOM 1603 C C . PRO A 1 200 ? -17.238 8.140 21.916 1.00 91.69 200 PRO A C 1
ATOM 1605 O O . PRO A 1 200 ? -16.740 7.629 22.918 1.00 91.69 200 PRO A O 1
ATOM 1608 N N . ASP A 1 201 ? -18.557 8.234 21.743 1.00 88.19 201 ASP A N 1
ATOM 1609 C CA . ASP A 1 201 ? -19.528 7.796 22.747 1.00 88.19 201 ASP A CA 1
ATOM 1610 C C . ASP A 1 201 ? -19.588 6.267 22.867 1.00 88.19 201 ASP A C 1
ATOM 1612 O O . ASP A 1 201 ? -19.604 5.734 23.979 1.00 88.19 201 ASP A O 1
ATOM 1616 N N . MET A 1 202 ? -19.524 5.547 21.742 1.00 88.88 202 MET A N 1
ATOM 1617 C CA . MET A 1 202 ? -19.501 4.083 21.727 1.00 88.88 202 MET A CA 1
ATOM 1618 C C . MET A 1 202 ? -18.170 3.537 22.258 1.00 88.88 202 MET A C 1
ATOM 1620 O O . MET A 1 202 ? -18.163 2.643 23.104 1.00 88.88 202 MET A O 1
ATOM 1624 N N . LEU A 1 203 ? -17.039 4.132 21.860 1.00 88.19 203 LEU A N 1
ATOM 1625 C CA . LEU A 1 203 ? -15.721 3.763 22.390 1.00 88.19 203 LEU A CA 1
ATOM 1626 C C . LEU A 1 203 ? -15.640 3.949 23.909 1.00 88.19 203 LEU A C 1
ATOM 1628 O O . LEU A 1 203 ? -15.096 3.096 24.613 1.00 88.19 203 LEU A O 1
ATOM 1632 N N . LYS A 1 204 ? -16.202 5.041 24.441 1.00 88.94 204 LYS A N 1
ATOM 1633 C CA . LYS A 1 204 ? -16.292 5.258 25.892 1.00 88.94 204 LYS A CA 1
ATOM 1634 C C . LYS A 1 204 ? -17.140 4.189 26.576 1.00 88.94 204 LYS A C 1
ATOM 1636 O O . LYS A 1 204 ? -16.736 3.704 27.633 1.00 88.94 204 LYS A O 1
ATOM 1641 N N . ALA A 1 205 ? -18.278 3.809 25.993 1.00 88.19 205 ALA A N 1
ATOM 1642 C CA . ALA A 1 205 ? -19.133 2.755 26.535 1.00 88.19 205 ALA A CA 1
ATOM 1643 C C . ALA A 1 205 ? -18.414 1.394 26.563 1.00 88.19 205 ALA A C 1
ATOM 1645 O O . ALA A 1 205 ? -18.407 0.735 27.602 1.00 88.19 205 ALA A O 1
ATOM 1646 N N . ILE A 1 206 ? -17.736 1.020 25.471 1.00 89.88 206 ILE A N 1
ATOM 1647 C CA . ILE A 1 206 ? -16.945 -0.217 25.374 1.00 89.88 206 ILE A CA 1
ATOM 1648 C C . ILE A 1 206 ? -15.824 -0.223 26.417 1.00 89.88 206 ILE A C 1
ATOM 1650 O O . ILE A 1 206 ? -15.707 -1.173 27.187 1.00 89.88 206 ILE A O 1
ATOM 1654 N N . ASN A 1 207 ? -15.039 0.855 26.506 1.00 87.56 207 ASN A N 1
ATOM 1655 C CA . ASN A 1 207 ? -13.959 0.960 27.488 1.00 87.56 207 ASN A CA 1
ATOM 1656 C C . ASN A 1 207 ? -14.476 0.880 28.930 1.00 87.56 207 ASN A C 1
ATOM 1658 O O . ASN A 1 207 ? -13.888 0.189 29.760 1.00 87.56 207 ASN A O 1
ATOM 1662 N N . SER A 1 208 ? -15.601 1.535 29.223 1.00 86.06 208 SER A N 1
ATOM 1663 C CA . SER A 1 208 ? -16.236 1.466 30.544 1.00 86.06 208 SER A CA 1
ATOM 1664 C C . SER A 1 208 ? -16.700 0.042 30.866 1.00 86.06 208 SER A C 1
ATOM 1666 O O . SER A 1 208 ? -16.457 -0.446 31.967 1.00 86.06 208 SER A O 1
ATOM 1668 N N . GLY A 1 209 ? -17.300 -0.655 29.896 1.00 86.56 209 GLY A N 1
ATOM 1669 C CA . GLY A 1 209 ? -17.693 -2.058 30.031 1.00 86.56 209 GLY A CA 1
ATOM 1670 C C . GLY A 1 209 ? -16.503 -2.989 30.268 1.00 86.56 209 GLY A C 1
ATOM 1671 O O . GLY A 1 209 ? -16.568 -3.849 31.143 1.00 86.56 209 GLY A O 1
ATOM 1672 N N . LEU A 1 210 ? -15.388 -2.780 29.561 1.00 87.25 210 LEU A N 1
ATOM 1673 C CA . LEU A 1 210 ? -14.154 -3.551 29.748 1.00 87.25 210 LEU A CA 1
ATOM 1674 C C . LEU A 1 210 ? -13.544 -3.356 31.142 1.00 87.25 210 LEU A C 1
ATOM 1676 O O . LEU A 1 210 ? -13.054 -4.320 31.727 1.00 87.25 210 LEU A O 1
ATOM 1680 N N . ILE A 1 211 ? -13.579 -2.135 31.687 1.00 88.44 211 ILE A N 1
ATOM 1681 C CA . ILE A 1 211 ? -13.124 -1.856 33.059 1.00 88.44 211 ILE A CA 1
ATOM 1682 C C . ILE A 1 211 ? -13.993 -2.613 34.067 1.00 88.44 211 ILE A C 1
ATOM 1684 O O . ILE A 1 211 ? -13.455 -3.284 34.945 1.00 88.44 211 ILE A O 1
ATOM 1688 N N . VAL A 1 212 ? -15.321 -2.559 33.910 1.00 85.81 212 VAL A N 1
ATOM 1689 C CA . VAL A 1 212 ? -16.257 -3.280 34.785 1.00 85.81 212 VAL A CA 1
ATOM 1690 C C . VAL A 1 212 ? -16.035 -4.791 34.696 1.00 85.81 212 VAL A C 1
ATOM 1692 O O . VAL A 1 212 ? -15.903 -5.439 35.728 1.00 85.81 212 VAL A O 1
ATOM 1695 N N . TYR A 1 213 ? -15.905 -5.345 33.488 1.00 81.81 213 TYR A N 1
ATOM 1696 C CA . TYR A 1 213 ? -15.652 -6.774 33.283 1.00 81.81 213 TYR A CA 1
ATOM 1697 C C . TYR A 1 213 ? -14.355 -7.239 33.957 1.00 81.81 213 TYR A C 1
ATOM 1699 O O . TYR A 1 213 ? -14.360 -8.240 34.661 1.00 81.81 213 TYR A O 1
ATOM 1707 N N . LYS A 1 214 ? -13.258 -6.481 33.809 1.00 84.06 214 LYS A N 1
ATOM 1708 C CA . LYS A 1 214 ? -11.981 -6.779 34.481 1.00 84.06 214 LYS A CA 1
ATOM 1709 C C . LYS A 1 214 ? -12.056 -6.662 36.005 1.00 84.06 214 LYS A C 1
ATOM 1711 O O . LYS A 1 214 ? -11.256 -7.287 36.689 1.00 84.06 214 LYS A O 1
ATOM 1716 N N . SER A 1 215 ? -12.961 -5.832 36.525 1.00 79.50 215 SER A N 1
ATOM 1717 C CA . SER A 1 215 ? -13.124 -5.606 37.967 1.00 79.50 215 SER A CA 1
ATOM 1718 C C . SER A 1 215 ? -14.021 -6.628 38.667 1.00 79.50 215 SER A C 1
ATOM 1720 O O . SER A 1 215 ? -14.048 -6.669 39.893 1.00 79.50 215 SER A O 1
ATOM 1722 N N . ILE A 1 216 ? -14.764 -7.438 37.910 1.00 79.25 216 ILE A N 1
ATOM 1723 C CA . ILE A 1 216 ? -15.571 -8.523 38.464 1.00 79.25 216 ILE A CA 1
ATOM 1724 C C . ILE A 1 216 ? -14.665 -9.752 38.564 1.00 79.25 216 ILE A C 1
ATOM 1726 O O . ILE A 1 216 ? -14.211 -10.274 37.550 1.00 79.25 216 ILE A O 1
ATOM 1730 N N . GLU A 1 217 ? -14.399 -10.225 39.781 1.00 69.00 217 GLU A N 1
ATOM 1731 C CA . GLU A 1 217 ? -13.743 -11.517 40.009 1.00 69.00 217 GLU A CA 1
ATOM 1732 C C . GLU A 1 217 ? -14.706 -12.642 39.599 1.00 69.00 217 GLU A C 1
ATOM 1734 O O . GLU A 1 217 ? -15.535 -13.099 40.384 1.00 69.00 217 GLU A O 1
ATOM 1739 N N . ILE A 1 218 ? -14.627 -13.063 38.333 1.00 65.56 218 ILE A N 1
ATOM 1740 C CA . ILE A 1 218 ? -15.529 -14.055 37.713 1.00 65.56 218 ILE A CA 1
ATOM 1741 C C . ILE A 1 218 ? -15.483 -15.411 38.447 1.00 65.56 218 ILE A C 1
ATOM 1743 O O . ILE A 1 218 ? -16.442 -16.177 38.395 1.00 65.56 218 ILE A O 1
ATOM 1747 N N . GLU A 1 219 ? -14.402 -15.697 39.175 1.00 62.97 219 GLU A N 1
ATOM 1748 C CA . GLU A 1 219 ? -14.222 -16.940 39.935 1.00 62.97 219 GLU A CA 1
ATOM 1749 C C . GLU A 1 219 ? -14.941 -16.946 41.298 1.00 62.97 219 GLU A C 1
ATOM 1751 O O . GLU A 1 219 ? -15.237 -18.022 41.808 1.00 62.97 219 GLU A O 1
ATOM 1756 N N . ASN A 1 220 ? -15.293 -15.780 41.858 1.00 61.41 220 ASN A N 1
ATOM 1757 C CA . ASN A 1 220 ? -15.940 -15.645 43.173 1.00 61.41 220 ASN A CA 1
ATOM 1758 C C . ASN A 1 220 ? -17.268 -14.876 43.084 1.00 61.41 220 ASN A C 1
ATOM 1760 O O . ASN A 1 220 ? -17.540 -13.954 43.856 1.00 61.41 220 ASN A O 1
ATOM 1764 N N . VAL A 1 221 ? -18.119 -15.235 42.123 1.00 68.44 221 VAL A N 1
ATOM 1765 C CA . VAL A 1 221 ? -19.461 -14.648 42.030 1.00 68.44 221 VAL A CA 1
ATOM 1766 C C . VAL A 1 221 ? -20.296 -15.118 43.226 1.00 68.44 221 VAL A C 1
ATOM 1768 O O . VAL A 1 221 ? -20.572 -16.307 43.363 1.00 68.44 221 VAL A O 1
ATOM 1771 N N . GLU A 1 222 ? -20.708 -14.188 44.097 1.00 70.69 222 GLU A N 1
ATOM 1772 C CA . GLU A 1 222 ? -21.575 -14.499 45.241 1.00 70.69 222 GLU A CA 1
ATOM 1773 C C . GLU A 1 222 ? -22.853 -15.224 44.793 1.00 70.69 222 GLU A C 1
ATOM 1775 O O . GLU A 1 222 ? -23.595 -14.736 43.937 1.00 70.69 222 GLU A O 1
ATOM 1780 N N . GLU A 1 223 ? -23.175 -16.341 45.443 1.00 72.12 223 GLU A N 1
ATOM 1781 C CA . GLU A 1 223 ? -24.451 -17.021 45.243 1.00 72.12 223 GLU A CA 1
ATOM 1782 C C . GLU A 1 223 ? -25.620 -16.152 45.752 1.00 72.12 223 GLU A C 1
ATOM 1784 O O . GLU A 1 223 ? -25.628 -15.639 46.880 1.00 72.12 223 GLU A O 1
ATOM 1789 N N . TYR A 1 224 ? -26.646 -15.979 44.915 1.00 78.00 224 TYR A N 1
ATOM 1790 C CA . TYR A 1 224 ? -27.861 -15.242 45.267 1.00 78.00 224 TYR A CA 1
ATOM 1791 C C . TYR A 1 224 ? -28.993 -16.203 45.642 1.00 78.00 224 TYR A C 1
ATOM 1793 O O . TYR A 1 224 ? -29.426 -17.016 44.830 1.00 78.00 224 TYR A O 1
ATOM 1801 N N . SER A 1 225 ? -29.556 -16.056 46.847 1.00 88.19 225 SER A N 1
ATOM 1802 C CA . SER A 1 225 ? -30.840 -16.688 47.186 1.00 88.19 225 SER A CA 1
ATOM 1803 C C . SER A 1 225 ? -32.010 -15.942 46.532 1.00 88.19 225 SER A C 1
ATOM 1805 O O . SER A 1 225 ? -31.913 -14.741 46.270 1.00 88.19 225 SER A O 1
ATOM 1807 N N . ILE A 1 226 ? -33.153 -16.613 46.332 1.00 86.50 226 ILE A N 1
ATOM 1808 C CA . ILE A 1 226 ? -34.365 -16.024 45.720 1.00 86.50 226 ILE A CA 1
ATOM 1809 C C . ILE A 1 226 ? -34.780 -14.719 46.424 1.00 86.50 226 ILE A C 1
ATOM 1811 O O . ILE A 1 226 ? -35.129 -13.730 45.779 1.00 86.50 226 ILE A O 1
ATOM 1815 N N . TRP A 1 227 ? -34.685 -14.673 47.755 1.00 90.75 227 TRP A N 1
ATOM 1816 C CA . TRP A 1 227 ? -35.008 -13.469 48.520 1.00 90.75 227 TRP A CA 1
ATOM 1817 C C . TRP A 1 227 ? -33.954 -12.364 48.356 1.00 90.75 227 TRP A C 1
ATOM 1819 O O . TRP A 1 227 ? -34.305 -11.195 48.184 1.00 90.75 227 TRP A O 1
ATOM 1829 N N . LYS A 1 228 ? -32.660 -12.723 48.350 1.00 86.31 228 LYS A N 1
ATOM 1830 C CA . LYS A 1 228 ? -31.555 -11.779 48.108 1.00 86.31 228 LYS A CA 1
ATOM 1831 C C . LYS A 1 228 ? -31.655 -11.177 46.701 1.00 86.31 228 LYS A C 1
ATOM 1833 O O . LYS A 1 228 ? -31.482 -9.971 46.559 1.00 86.31 228 LYS A O 1
ATOM 1838 N N . ALA A 1 229 ? -32.032 -11.971 45.697 1.00 88.12 229 ALA A N 1
ATOM 1839 C CA . ALA A 1 229 ? -32.290 -11.514 44.332 1.00 88.12 229 ALA A CA 1
ATOM 1840 C C . ALA A 1 229 ? -33.475 -10.535 44.266 1.00 88.12 229 ALA A C 1
ATOM 1842 O O . ALA A 1 229 ? -33.340 -9.446 43.711 1.00 88.12 229 ALA A O 1
ATOM 1843 N N . MET A 1 230 ? -34.605 -10.855 44.907 1.00 88.88 230 MET A N 1
ATOM 1844 C CA . MET A 1 230 ? -35.760 -9.945 44.985 1.00 88.88 230 MET A CA 1
ATOM 1845 C C . MET A 1 230 ? -35.411 -8.616 45.669 1.00 88.88 230 MET A C 1
ATOM 1847 O O . MET A 1 230 ? -35.805 -7.546 45.202 1.00 88.88 230 MET A O 1
ATOM 1851 N N . LYS A 1 231 ? -34.622 -8.657 46.750 1.00 88.75 231 LYS A N 1
ATOM 1852 C CA . LYS A 1 231 ? -34.129 -7.449 47.424 1.00 88.75 231 LYS A CA 1
ATOM 1853 C C . LYS A 1 231 ? -33.163 -6.655 46.538 1.00 88.75 231 LYS A C 1
ATOM 1855 O O . LYS A 1 231 ? -33.274 -5.432 46.478 1.00 88.75 231 LYS A O 1
ATOM 1860 N N . ALA A 1 232 ? -32.259 -7.331 45.828 1.00 87.31 232 ALA A N 1
ATOM 1861 C CA . ALA A 1 232 ? -31.311 -6.708 44.906 1.00 87.31 232 ALA A CA 1
ATOM 1862 C C . ALA A 1 232 ? -32.016 -6.035 43.718 1.00 87.31 232 ALA A C 1
ATOM 1864 O O . ALA A 1 232 ? -31.644 -4.926 43.339 1.00 87.31 232 ALA A O 1
ATOM 1865 N N . MET A 1 233 ? -33.097 -6.627 43.198 1.00 87.56 233 MET A N 1
ATOM 1866 C CA . MET A 1 233 ? -33.929 -6.005 42.160 1.00 87.56 233 MET A CA 1
ATOM 1867 C C . MET A 1 233 ? -34.600 -4.704 42.605 1.00 87.56 233 MET A C 1
ATOM 1869 O O . MET A 1 233 ? -34.884 -3.836 41.783 1.00 87.56 233 MET A O 1
ATOM 1873 N N . ASN A 1 234 ? -34.818 -4.533 43.909 1.00 89.25 234 ASN A N 1
ATOM 1874 C CA . ASN A 1 234 ? -35.392 -3.314 44.468 1.00 89.25 234 ASN A CA 1
ATOM 1875 C C . ASN A 1 234 ? -34.354 -2.181 44.654 1.00 89.25 234 ASN A C 1
ATOM 1877 O O . ASN A 1 234 ? -34.733 -1.054 44.986 1.00 89.25 234 ASN A O 1
ATOM 1881 N N . SER A 1 235 ? -33.061 -2.449 44.430 1.00 92.50 235 SER A N 1
ATOM 1882 C CA . SER A 1 235 ? -32.000 -1.432 44.496 1.00 92.50 235 SER A CA 1
ATOM 1883 C C . SER A 1 235 ? -32.204 -0.316 43.463 1.00 92.50 235 SER A C 1
ATOM 1885 O O . SER A 1 235 ? -32.848 -0.494 42.424 1.00 92.50 235 SER A O 1
ATOM 1887 N N . LYS A 1 236 ? -31.665 0.875 43.751 1.00 92.00 236 LYS A N 1
ATOM 1888 C CA . LYS A 1 236 ? -31.816 2.054 42.883 1.00 92.00 236 LYS A CA 1
ATOM 1889 C C . LYS A 1 236 ? -31.097 1.847 41.548 1.00 92.00 236 LYS A C 1
ATOM 1891 O O . LYS A 1 236 ? -31.578 2.306 40.515 1.00 92.00 236 LYS A O 1
ATOM 1896 N N . GLU A 1 237 ? -29.978 1.140 41.579 1.00 89.00 237 GLU A N 1
ATOM 1897 C CA . GLU A 1 237 ? -29.126 0.792 40.449 1.00 89.00 237 GLU A CA 1
ATOM 1898 C C . GLU A 1 237 ? -29.847 -0.192 39.521 1.00 89.00 237 GLU A C 1
ATOM 1900 O O . GLU A 1 237 ? -30.004 0.100 38.335 1.00 89.00 237 GLU A O 1
ATOM 1905 N N . MET A 1 238 ? -30.387 -1.296 40.060 1.00 91.19 238 MET A N 1
ATOM 1906 C CA . MET A 1 238 ? -31.096 -2.295 39.252 1.00 91.19 238 MET A CA 1
ATOM 1907 C C . MET A 1 238 ? -32.387 -1.735 38.648 1.00 91.19 238 MET A C 1
ATOM 1909 O O . MET A 1 238 ? -32.660 -1.954 37.471 1.00 91.19 238 MET A O 1
ATOM 1913 N N . LYS A 1 239 ? -33.157 -0.931 39.394 1.00 91.69 239 LYS A N 1
ATOM 1914 C CA . LYS A 1 239 ? -34.344 -0.251 38.842 1.00 91.69 239 LYS A CA 1
ATOM 1915 C C . LYS A 1 239 ? -34.004 0.669 37.671 1.00 91.69 239 LYS A C 1
ATOM 1917 O O . LYS A 1 239 ? -34.738 0.694 36.686 1.00 91.69 239 LYS A O 1
ATOM 1922 N N . LYS A 1 240 ? -32.898 1.417 37.765 1.00 92.38 240 LYS A N 1
ATOM 1923 C CA . LYS A 1 240 ? -32.409 2.250 36.657 1.00 92.38 240 LYS A CA 1
ATOM 1924 C C . LYS A 1 240 ? -31.979 1.397 35.463 1.00 92.38 240 LYS A C 1
ATOM 1926 O O . LYS A 1 240 ? -32.333 1.743 34.342 1.00 92.38 240 LYS A O 1
ATOM 1931 N N . GLY A 1 241 ? -31.278 0.287 35.699 1.00 91.69 241 GLY A N 1
ATOM 1932 C CA . GLY A 1 241 ? -30.877 -0.656 34.651 1.00 91.69 241 GLY A CA 1
ATOM 1933 C C . GLY A 1 241 ? -32.073 -1.268 33.917 1.00 91.69 241 GLY A C 1
ATOM 1934 O O . GLY A 1 241 ? -32.132 -1.228 32.691 1.00 91.69 241 GLY A O 1
ATOM 1935 N N . ILE A 1 242 ? -33.076 -1.746 34.660 1.00 92.06 242 ILE A N 1
ATOM 1936 C CA . ILE A 1 242 ? -34.330 -2.270 34.097 1.00 92.06 242 ILE A CA 1
ATOM 1937 C C . ILE A 1 242 ? -35.064 -1.179 33.304 1.00 92.06 242 ILE A C 1
ATOM 1939 O O . ILE A 1 242 ? -35.501 -1.426 32.184 1.00 92.06 242 ILE A O 1
ATOM 1943 N N . GLY A 1 243 ? -35.166 0.042 33.840 1.00 93.94 243 GLY A N 1
ATOM 1944 C CA . GLY A 1 243 ? -35.794 1.166 33.138 1.00 93.94 243 GLY A CA 1
ATOM 1945 C C . GLY A 1 243 ? -35.084 1.537 31.832 1.00 93.94 243 GLY A C 1
ATOM 1946 O O . GLY A 1 243 ? -35.743 1.778 30.818 1.00 93.94 243 GLY A O 1
ATOM 1947 N N . PHE A 1 244 ? -33.749 1.528 31.833 1.00 94.00 244 PHE A N 1
ATOM 1948 C CA . PHE A 1 244 ? -32.948 1.706 30.623 1.00 94.00 244 PHE A CA 1
ATOM 1949 C C . PHE A 1 244 ? -33.244 0.608 29.598 1.00 94.00 244 PHE A C 1
ATOM 1951 O O . PHE A 1 244 ? -33.572 0.930 28.460 1.00 94.00 244 PHE A O 1
ATOM 1958 N N . MET A 1 245 ? -33.213 -0.666 30.003 1.00 91.44 245 MET A N 1
ATOM 1959 C CA . MET A 1 245 ? -33.491 -1.795 29.108 1.00 91.44 245 MET A CA 1
ATOM 1960 C C . MET A 1 245 ? -34.892 -1.723 28.499 1.00 91.44 245 MET A C 1
ATOM 1962 O O . MET A 1 245 ? -35.039 -1.896 27.293 1.00 91.44 245 MET A O 1
ATOM 1966 N N . ILE A 1 246 ? -35.914 -1.405 29.299 1.00 93.62 246 ILE A N 1
ATOM 1967 C CA . ILE A 1 246 ? -37.286 -1.224 28.801 1.00 93.62 246 ILE A CA 1
ATOM 1968 C C . ILE A 1 246 ? -37.329 -0.111 27.749 1.00 93.62 246 ILE A C 1
ATOM 1970 O O . ILE A 1 246 ? -37.884 -0.303 26.669 1.00 93.62 246 ILE A O 1
ATOM 1974 N N . THR A 1 247 ? -36.719 1.040 28.040 1.00 94.00 247 THR A N 1
ATOM 1975 C CA . THR A 1 247 ? -36.712 2.195 27.128 1.00 94.00 247 THR A CA 1
ATOM 1976 C C . THR A 1 247 ? -35.955 1.882 25.836 1.00 94.00 247 THR A C 1
ATOM 1978 O O . THR A 1 247 ? -36.411 2.215 24.744 1.00 94.00 247 THR A O 1
ATOM 1981 N N . PHE A 1 248 ? -34.814 1.205 25.947 1.00 92.31 248 PHE A N 1
ATOM 1982 C CA . PHE A 1 248 ? -33.997 0.783 24.817 1.00 92.31 248 PHE A CA 1
ATOM 1983 C C . PHE A 1 248 ? -34.759 -0.183 23.901 1.00 92.31 248 PHE A C 1
ATOM 1985 O O . PHE A 1 248 ? -34.859 0.065 22.701 1.00 92.31 248 PHE A O 1
ATOM 1992 N N . LEU A 1 249 ? -35.380 -1.222 24.471 1.00 92.31 249 LEU A N 1
ATOM 1993 C CA . LEU A 1 249 ? -36.184 -2.190 23.721 1.00 92.31 249 LEU A CA 1
ATOM 1994 C C . LEU A 1 249 ? -37.392 -1.533 23.039 1.00 92.31 249 LEU A C 1
ATOM 1996 O O . LEU A 1 249 ? -37.672 -1.825 21.879 1.00 92.31 249 LEU A O 1
ATOM 2000 N N . GLN A 1 250 ? -38.076 -0.605 23.718 1.00 93.00 250 GLN A N 1
ATOM 2001 C CA . GLN A 1 250 ? -39.173 0.157 23.114 1.00 93.00 250 GLN A CA 1
ATOM 2002 C C . GLN A 1 250 ? -38.711 0.995 21.918 1.00 93.00 250 GLN A C 1
ATOM 2004 O O . GLN A 1 250 ? -39.439 1.106 20.933 1.00 93.00 250 GLN A O 1
ATOM 2009 N N . ASN A 1 251 ? -37.521 1.592 21.990 1.00 93.38 251 ASN A N 1
ATOM 2010 C CA . ASN A 1 251 ? -36.980 2.385 20.891 1.00 93.38 251 ASN A CA 1
ATOM 2011 C C . ASN A 1 251 ? -36.550 1.512 19.705 1.00 93.38 251 ASN A C 1
ATOM 2013 O O . ASN A 1 251 ? -36.825 1.886 18.569 1.00 93.38 251 ASN A O 1
ATOM 2017 N N . ILE A 1 252 ? -35.963 0.334 19.950 1.00 91.44 252 ILE A N 1
ATOM 2018 C CA . ILE A 1 252 ? -35.647 -0.636 18.887 1.00 91.44 252 ILE A CA 1
ATOM 2019 C C . ILE A 1 252 ? -36.919 -1.091 18.174 1.00 91.44 252 ILE A C 1
ATOM 2021 O O . ILE A 1 252 ? -36.963 -1.076 16.945 1.00 91.44 252 ILE A O 1
ATOM 2025 N N . ALA A 1 253 ? -37.955 -1.472 18.929 1.00 92.56 253 ALA A N 1
ATOM 2026 C CA . ALA A 1 253 ? -39.222 -1.904 18.347 1.00 92.56 253 ALA A CA 1
ATOM 2027 C C . ALA A 1 253 ? -39.818 -0.806 17.450 1.00 92.56 253 ALA A C 1
ATOM 2029 O O . ALA A 1 253 ? -40.137 -1.063 16.295 1.00 92.56 253 ALA A O 1
ATOM 2030 N N . LYS A 1 254 ? -39.840 0.448 17.927 1.00 93.44 254 LYS A N 1
ATOM 2031 C CA . LYS A 1 254 ? -40.317 1.600 17.144 1.00 93.44 254 LYS A CA 1
ATOM 2032 C C . LYS A 1 254 ? -39.514 1.850 15.868 1.00 93.44 254 LYS A C 1
ATOM 2034 O O . LYS A 1 254 ? -40.112 2.180 14.851 1.00 93.44 254 LYS A O 1
ATOM 2039 N N . GLU A 1 255 ? -38.185 1.757 15.908 1.00 88.31 255 GLU A N 1
ATOM 2040 C CA . GLU A 1 255 ? -37.362 1.916 14.699 1.00 88.31 255 GLU A CA 1
ATOM 2041 C C . GLU A 1 255 ? -37.577 0.763 13.712 1.00 88.31 255 GLU A C 1
ATOM 2043 O O . GLU A 1 255 ? -37.712 0.995 12.514 1.00 88.31 255 GLU A O 1
ATOM 2048 N N . THR A 1 256 ? -37.713 -0.466 14.209 1.00 87.75 256 THR A N 1
ATOM 2049 C CA . THR A 1 256 ? -38.008 -1.640 13.374 1.00 87.75 256 THR A CA 1
ATOM 2050 C C . THR A 1 256 ? -39.372 -1.503 12.686 1.00 87.75 256 THR A C 1
ATOM 2052 O O . THR A 1 256 ? -39.485 -1.732 11.483 1.00 87.75 256 THR A O 1
ATOM 2055 N N . ASP A 1 257 ? -40.395 -1.045 13.412 1.00 89.06 257 ASP A N 1
ATOM 2056 C CA . ASP A 1 257 ? -41.732 -0.798 12.862 1.00 89.06 257 A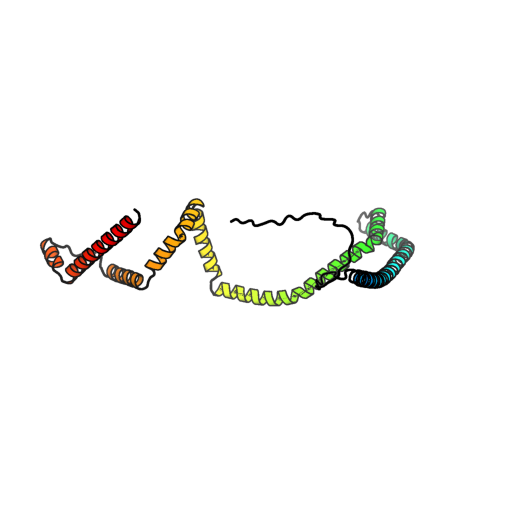SP A CA 1
ATOM 2057 C C . ASP A 1 257 ? -41.728 0.309 11.796 1.00 89.06 257 ASP A C 1
ATOM 2059 O O . ASP A 1 257 ? -42.397 0.182 10.770 1.00 89.06 257 ASP A O 1
ATOM 2063 N N . LYS A 1 258 ? -40.941 1.379 11.988 1.00 87.50 258 LYS A N 1
ATOM 2064 C CA . LYS A 1 258 ? -40.770 2.441 10.979 1.00 87.50 258 LYS A CA 1
ATOM 2065 C C . LYS A 1 258 ? -40.098 1.933 9.707 1.00 87.50 258 LYS A C 1
ATOM 2067 O O . LYS A 1 258 ? -40.514 2.311 8.615 1.00 87.50 258 LYS A O 1
ATOM 2072 N N . LEU A 1 259 ? -39.063 1.101 9.833 1.00 79.50 259 LEU A N 1
ATOM 2073 C CA . LEU A 1 259 ? -38.370 0.515 8.683 1.00 79.50 259 LEU A CA 1
ATOM 2074 C C . LEU A 1 259 ? -39.317 -0.376 7.865 1.00 79.50 259 LEU A C 1
ATOM 2076 O O . LEU A 1 259 ? -39.360 -0.248 6.644 1.00 79.50 259 LEU A O 1
ATOM 2080 N N . ASN A 1 260 ? -40.141 -1.187 8.535 1.00 78.25 260 ASN A N 1
ATOM 2081 C CA . ASN A 1 260 ? -41.146 -2.040 7.890 1.00 78.25 260 ASN A CA 1
ATOM 2082 C C . ASN A 1 260 ? -42.310 -1.246 7.268 1.00 78.25 260 ASN A C 1
ATOM 2084 O O . ASN A 1 260 ? -42.896 -1.675 6.278 1.00 78.25 260 ASN A O 1
ATOM 2088 N N . ALA A 1 261 ? -42.661 -0.087 7.833 1.00 74.88 261 ALA A N 1
ATOM 2089 C CA . ALA A 1 261 ? -43.693 0.791 7.280 1.00 74.88 261 ALA A CA 1
ATOM 2090 C C . ALA A 1 261 ? -43.232 1.545 6.020 1.00 74.88 261 ALA A C 1
ATOM 2092 O O . ALA A 1 261 ? -44.064 1.893 5.191 1.00 74.88 261 ALA A O 1
ATOM 2093 N N . ASN A 1 262 ? -41.925 1.782 5.870 1.00 68.56 262 ASN A N 1
ATOM 2094 C CA . ASN A 1 262 ? -41.339 2.464 4.712 1.00 68.56 262 ASN A CA 1
ATOM 2095 C C . ASN A 1 262 ? -40.952 1.511 3.563 1.00 68.56 262 ASN A C 1
ATOM 2097 O O . ASN A 1 262 ? -40.546 1.985 2.504 1.00 68.56 262 ASN A O 1
ATOM 2101 N N . SER A 1 263 ? -41.031 0.189 3.766 1.00 55.81 263 SER A N 1
ATOM 2102 C CA . SER A 1 263 ? -40.750 -0.824 2.735 1.00 55.81 263 SER A CA 1
ATOM 2103 C C . SER A 1 263 ? -42.007 -1.397 2.059 1.00 55.81 263 SER A C 1
ATOM 2105 O O . SER A 1 263 ? -41.877 -2.333 1.271 1.00 55.81 263 SER A O 1
ATOM 2107 N N . ASN A 1 264 ? -43.197 -0.876 2.385 1.00 45.41 264 ASN A N 1
ATOM 2108 C CA . ASN A 1 264 ? -44.488 -1.178 1.748 1.00 45.41 264 ASN A CA 1
ATOM 2109 C C . ASN A 1 264 ? -44.993 0.046 0.980 1.00 45.41 264 ASN A C 1
ATOM 2111 O O . ASN A 1 264 ? -45.690 -0.158 -0.038 1.00 45.41 264 ASN A O 1
#

pLDDT: mean 73.53, std 19.1, range [28.75, 94.0]

Foldseek 3Di:
DDDDDDDDDDDDDDDDDDDDDDDDDDDDDDDDDPDPPVVVVVVVVVVVVVVVVVVVVVVVVVVVVVVVLVVVVVVCVVVVVVVLVVVQVVVVVVVDPDDSVVVVVVVVVCSVCVVVVVVVVVVVVVVVVVCVVCVVVCVVCVVVVVVVVVVCVVVCVVVVVVVVVVVVVVCPVVADPVNVVVCVVCVVVVVVVVVVCPPPVNVVVVVVVVVVVVPDPPVCDDDADPVNVVVVCVDPVNVVVVVVVVVVVVVVVVVVVVVVVVVD

Mean predicted aligned error: 21.44 Å

Secondary structure (DSSP, 8-state):
---------------------------------SSTTHHHHHHHHHHHHHHHHHHHHHHHHHHHHHHHHHHHHHHHHHHHHHHHHHHHHHHHHTT----HHHHHHHHHHHHHTHHHHHHHHHHHHHHHHHHHHHHHHHHHHHHHHHHHHHHHHHTTHHHHHHHHHHHHHHHHHHS-HHHHHHHHHHHHHHHHHHHHHTSHHHHHHHHHHHHHHHHS-GGG-PPPPHHHHHHHHTSHHHHHHHHHHHHHHHHHHHHHHHHHHS--